Protein AF-H8GHF6-F1 (afdb_monomer)

Foldseek 3Di:
DPDPVVVVVLVVVVVPPPVVLVPFQAAADDPVVDPPFAEADLPDPDLLHAYEQPDDVVVVVCCLVCVPVSLSSNLNNLHYEFHQHDDAQPDGLVVLLVRLRSSSVSNSVSVVVNRRYAYEQYDHHLVNLSSSCRNCPNALEHEYEADDPPCQVVVLVSLLVCCVVRPNGEYEYEDDCRNVVSHPHYDYHYHHPPVPPPPPPD

Solvent-accessible surface area (backbone atoms only — not comparable to full-atom values): 11531 Å² total; per-residue (Å²): 132,84,58,69,69,59,54,52,51,55,53,52,56,67,67,57,71,66,96,52,84,87,70,50,43,54,42,71,40,55,61,90,70,61,81,84,72,79,52,37,45,68,83,56,87,64,36,69,42,25,28,37,33,94,55,63,52,77,61,47,48,51,40,72,77,37,49,76,76,47,45,67,58,30,64,68,33,31,26,37,36,20,51,52,53,86,53,48,60,82,55,50,72,68,57,49,45,49,47,48,48,55,19,32,41,55,33,32,52,39,42,77,70,70,28,51,47,34,47,49,62,52,68,42,39,70,89,52,52,68,58,45,54,56,31,41,88,56,40,31,41,36,30,39,73,37,65,52,92,95,41,44,73,63,45,50,59,43,48,44,53,44,39,70,74,49,67,90,34,40,34,41,35,26,51,61,73,59,73,51,85,59,43,97,39,60,47,86,38,58,65,62,72,75,66,75,75,69,82,82,77,127

Radius of gyration: 17.53 Å; Cα contacts (8 Å, |Δi|>4): 318; chains: 1; bounding box: 40×35×55 Å

Secondary structure (DSSP, 8-state):
---HHHHHHHHHHHS---TTTT-PPP-EE-GGG------EETT-S-TTS-EE--S-HHHHHHHHH-HHHHGGGTTTT-EEEPP-----TTS-HHHHHHHHHHHHHHHHHHHHTT-EEE-B---SSGGGHHHHHTT-TEESEEEEEPPPTTTHHHHHHHHHHHHHHSTTPEEEEESSSTTGGG-SSEEEE-S-SGGGGGSS--

pLDDT: mean 86.95, std 17.12, range [35.19, 98.38]

Nearest PDB structures (foldseek):
  3tbf-assembly1_B  TM=5.925E-01  e=3.443E+00  Francisella tularensis subsp. tularensis
  1xdm-assembly3_W  TM=4.833E-01  e=2.253E+00  Homo sapiens
  5hus-assembly1_A  TM=4.171E-01  e=3.886E+00  Candida albicans SC5314
  2y0f-assembly1_C  TM=4.534E-01  e=5.937E+00  Thermus thermophilus HB27
  5jjp-assembly5_A  TM=3.958E-01  e=4.128E+00  Streptomyces sp. MJ635-86F5

InterPro domains:
  IPR025530 Protein of unknown function DUF4417 [PF14386] (46-176)

Structure (mmCIF, N/CA/C/O backbone):
data_AF-H8GHF6-F1
#
_entry.id   AF-H8GHF6-F1
#
loop_
_atom_site.group_PDB
_atom_site.id
_atom_site.type_symbol
_atom_site.label_atom_id
_atom_site.label_alt_id
_atom_site.label_comp_id
_atom_site.label_asym_id
_atom_site.label_entity_id
_atom_site.label_seq_id
_atom_site.pdbx_PDB_ins_code
_atom_site.Cartn_x
_atom_site.Cartn_y
_atom_site.Cartn_z
_atom_site.occupancy
_atom_site.B_iso_or_equiv
_atom_site.auth_seq_id
_atom_site.auth_comp_id
_atom_site.auth_asym_id
_atom_site.auth_atom_id
_atom_site.pdbx_PDB_model_num
ATOM 1 N N . MET A 1 1 ? 24.031 -9.466 -26.530 1.00 44.03 1 MET A N 1
ATOM 2 C CA . MET A 1 1 ? 23.040 -9.506 -27.628 1.00 44.03 1 MET A CA 1
ATOM 3 C C . MET A 1 1 ? 21.836 -10.284 -27.106 1.00 44.03 1 MET A C 1
ATOM 5 O O . MET A 1 1 ? 22.030 -11.423 -26.705 1.00 44.03 1 MET A O 1
ATOM 9 N N . LYS A 1 2 ? 20.663 -9.657 -26.920 1.00 46.91 2 LYS A N 1
ATOM 10 C CA . LYS A 1 2 ? 19.500 -10.340 -26.317 1.00 46.91 2 LYS A CA 1
ATOM 11 C C . LYS A 1 2 ? 18.974 -11.385 -27.306 1.00 46.91 2 LYS A C 1
ATOM 13 O O . LYS A 1 2 ? 18.722 -11.038 -28.454 1.00 46.91 2 LYS A O 1
ATOM 18 N N . ASP A 1 3 ? 18.862 -12.634 -26.861 1.00 64.62 3 ASP A N 1
ATOM 19 C CA . ASP A 1 3 ? 18.382 -13.763 -27.664 1.00 64.62 3 ASP A CA 1
ATOM 20 C C . ASP A 1 3 ? 16.989 -13.454 -28.266 1.00 64.62 3 ASP A C 1
ATOM 22 O O . ASP A 1 3 ? 16.034 -13.235 -27.506 1.00 64.62 3 ASP A O 1
ATOM 26 N N . PRO A 1 4 ? 16.848 -13.430 -29.607 1.00 61.34 4 PRO A N 1
ATOM 27 C CA . PRO A 1 4 ? 15.579 -13.184 -30.291 1.00 61.34 4 PRO A CA 1
ATOM 28 C C . PRO A 1 4 ? 14.467 -14.161 -29.890 1.00 61.34 4 PRO A C 1
ATOM 30 O O . PRO A 1 4 ? 13.290 -13.796 -29.897 1.00 61.34 4 PRO A O 1
ATOM 33 N N . ALA A 1 5 ? 14.815 -15.392 -29.502 1.00 57.09 5 ALA A N 1
ATOM 34 C CA . ALA A 1 5 ? 13.850 -16.383 -29.037 1.00 57.09 5 ALA A CA 1
ATOM 35 C C . ALA A 1 5 ? 13.271 -16.019 -27.661 1.00 57.09 5 ALA A C 1
ATOM 37 O O . ALA A 1 5 ? 12.099 -16.284 -27.388 1.00 57.09 5 ALA A O 1
ATOM 38 N N . ASN A 1 6 ? 14.062 -15.362 -26.810 1.00 49.31 6 ASN A N 1
ATOM 39 C CA . ASN A 1 6 ? 13.621 -14.913 -25.495 1.00 49.31 6 ASN A CA 1
ATOM 40 C C . ASN A 1 6 ? 12.680 -13.699 -25.607 1.00 49.31 6 ASN A C 1
ATOM 42 O O . ASN A 1 6 ? 11.651 -13.651 -24.939 1.00 49.31 6 ASN A O 1
ATOM 46 N N . LEU A 1 7 ? 12.961 -12.773 -26.533 1.00 49.28 7 LEU A N 1
ATOM 47 C CA . LEU A 1 7 ? 12.060 -11.657 -26.860 1.00 49.28 7 LEU A CA 1
ATOM 48 C C . LEU A 1 7 ? 10.699 -12.158 -27.364 1.00 49.28 7 LEU A C 1
ATOM 50 O O . LEU A 1 7 ? 9.673 -11.769 -26.814 1.00 49.28 7 LEU A O 1
ATOM 54 N N . ARG A 1 8 ? 10.688 -13.117 -28.300 1.00 48.62 8 ARG A N 1
ATOM 55 C CA . ARG A 1 8 ? 9.446 -13.723 -28.816 1.00 48.62 8 ARG A CA 1
ATOM 56 C C . ARG A 1 8 ? 8.627 -14.444 -27.744 1.00 48.62 8 ARG A C 1
ATOM 58 O O . ARG A 1 8 ? 7.404 -14.412 -27.801 1.00 48.62 8 ARG A O 1
ATOM 65 N N . ARG A 1 9 ? 9.270 -15.081 -26.760 1.00 47.50 9 ARG A N 1
ATOM 66 C CA . ARG A 1 9 ? 8.575 -15.722 -25.626 1.00 47.50 9 ARG A CA 1
ATOM 67 C C . ARG A 1 9 ? 7.949 -14.703 -24.678 1.00 47.50 9 ARG A C 1
ATOM 69 O O . ARG A 1 9 ? 6.836 -14.926 -24.215 1.00 47.50 9 ARG A O 1
ATOM 76 N N . VAL A 1 10 ? 8.629 -13.587 -24.418 1.00 48.97 10 VAL A N 1
ATOM 77 C CA . VAL A 1 10 ? 8.078 -12.471 -23.632 1.00 48.97 10 VAL A CA 1
ATOM 78 C C . VAL A 1 10 ? 6.899 -11.822 -24.365 1.00 48.97 10 VAL A C 1
ATOM 80 O O . VAL A 1 10 ? 5.894 -11.504 -23.741 1.00 48.97 10 VAL A O 1
ATOM 83 N N . GLU A 1 11 ? 6.976 -11.686 -25.687 1.00 49.81 11 GLU A N 1
ATOM 84 C CA . GLU A 1 11 ? 5.893 -11.143 -26.517 1.00 49.81 11 GLU A CA 1
ATOM 85 C C . GLU A 1 11 ? 4.692 -12.095 -26.618 1.00 49.81 11 GLU A C 1
ATOM 87 O O . GLU A 1 11 ? 3.549 -11.674 -26.462 1.00 49.81 11 GLU A O 1
ATOM 92 N N . ALA A 1 12 ? 4.933 -13.400 -26.764 1.00 48.09 12 ALA A N 1
ATOM 93 C CA . ALA A 1 12 ? 3.884 -14.418 -26.705 1.00 48.09 12 ALA A CA 1
ATOM 94 C C . ALA A 1 12 ? 3.219 -14.484 -25.318 1.00 48.09 12 ALA A C 1
ATOM 96 O O . ALA A 1 12 ? 2.009 -14.668 -25.218 1.00 48.09 12 ALA A O 1
ATOM 97 N N . ALA A 1 13 ? 3.988 -14.271 -24.246 1.00 50.84 13 ALA A N 1
ATOM 98 C CA . ALA A 1 13 ? 3.468 -14.140 -22.891 1.00 50.84 13 ALA A CA 1
ATOM 99 C C . ALA A 1 13 ? 2.604 -12.882 -22.694 1.00 50.84 13 ALA A C 1
ATOM 101 O O . ALA A 1 13 ? 1.660 -12.937 -21.918 1.00 50.84 13 ALA A O 1
ATOM 102 N N . LYS A 1 14 ? 2.880 -11.777 -23.397 1.00 47.34 14 LYS A N 1
ATOM 103 C CA . LYS A 1 14 ? 2.009 -10.587 -23.393 1.00 47.34 14 LYS A CA 1
ATOM 104 C C . LYS A 1 14 ? 0.665 -10.845 -24.096 1.00 47.34 14 LYS A C 1
ATOM 106 O O . LYS A 1 14 ? -0.333 -10.243 -23.721 1.00 47.34 1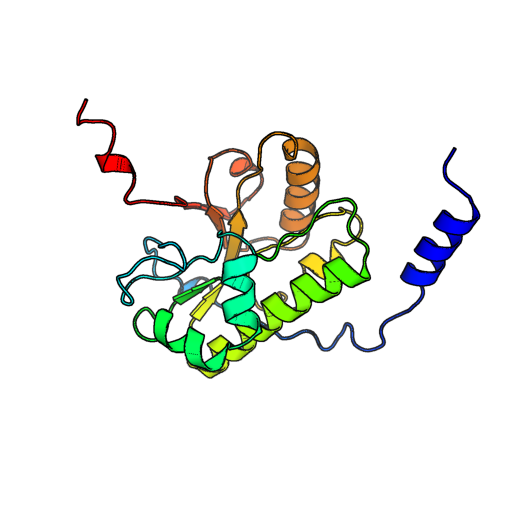4 LYS A O 1
ATOM 111 N N . ASN A 1 15 ? 0.635 -11.762 -25.069 1.00 43.72 15 ASN A N 1
ATOM 112 C CA . ASN A 1 15 ? -0.557 -12.114 -25.859 1.00 43.72 15 ASN A CA 1
ATOM 113 C C . ASN A 1 15 ? -1.384 -13.275 -25.288 1.00 43.72 15 ASN A C 1
ATOM 115 O O . ASN A 1 15 ? -2.448 -13.598 -25.813 1.00 43.72 15 ASN A O 1
ATOM 119 N N . LEU A 1 16 ? -0.929 -13.899 -24.204 1.00 40.53 16 LEU A N 1
ATOM 120 C CA . LEU A 1 16 ? -1.760 -14.758 -23.369 1.00 40.53 16 LEU A CA 1
ATOM 121 C C . LEU A 1 16 ? -2.669 -13.838 -22.549 1.00 40.53 16 LEU A C 1
ATOM 123 O O . LEU A 1 16 ? -2.407 -13.522 -21.391 1.00 40.53 16 LEU A O 1
ATOM 127 N N . THR A 1 17 ? -3.741 -13.368 -23.182 1.00 38.03 17 THR A N 1
ATOM 128 C CA . THR A 1 17 ? -4.863 -12.747 -22.485 1.00 38.03 17 THR A CA 1
ATOM 129 C C . THR A 1 17 ? -5.358 -13.734 -21.440 1.00 38.03 17 THR A C 1
ATOM 131 O O . THR A 1 17 ? -6.029 -14.710 -21.772 1.00 38.03 17 THR A O 1
ATOM 134 N N . VAL A 1 18 ? -5.001 -13.504 -20.175 1.00 43.66 18 VAL A N 1
ATOM 135 C CA . VAL A 1 18 ? -5.638 -14.180 -19.047 1.00 43.66 18 VAL A CA 1
ATOM 136 C C . VAL A 1 18 ? -7.103 -13.730 -19.095 1.00 43.66 18 VAL A C 1
ATOM 138 O O . VAL A 1 18 ? -7.348 -12.541 -18.882 1.00 43.66 18 VAL A O 1
ATOM 141 N N . PRO A 1 19 ? -8.083 -14.603 -19.401 1.00 38.72 19 PRO A N 1
ATOM 142 C CA . PRO A 1 19 ? -9.445 -14.197 -19.789 1.00 38.72 19 PRO A CA 1
ATOM 143 C C . PRO A 1 19 ? -10.289 -13.530 -18.684 1.00 38.72 19 PRO A C 1
ATOM 145 O O . PRO A 1 19 ? -11.505 -13.425 -18.805 1.00 38.72 19 PRO A O 1
ATOM 148 N N . HIS A 1 20 ? -9.677 -13.103 -17.578 1.00 46.38 20 HIS A N 1
ATOM 149 C CA . HIS A 1 20 ? -10.354 -12.662 -16.360 1.00 46.38 20 HIS A CA 1
ATOM 150 C C . HIS A 1 20 ? -9.787 -11.364 -15.769 1.00 46.38 20 HIS A C 1
ATOM 152 O O . HIS A 1 20 ? -10.003 -11.096 -14.589 1.00 46.38 20 HIS A O 1
ATOM 158 N N . LEU A 1 21 ? -9.101 -10.526 -16.557 1.00 47.91 21 LEU A N 1
ATOM 159 C CA . LEU A 1 21 ? -8.638 -9.210 -16.083 1.00 47.91 21 LEU A CA 1
ATOM 160 C C . LEU A 1 21 ? -9.782 -8.239 -15.709 1.00 47.91 21 LEU A C 1
ATOM 162 O O . LEU A 1 21 ? -9.501 -7.169 -15.181 1.00 47.91 21 LEU A O 1
ATOM 166 N N . ASP A 1 22 ? -11.052 -8.619 -15.877 1.00 53.84 22 ASP A N 1
ATOM 167 C CA . ASP A 1 22 ? -12.208 -7.889 -15.332 1.00 53.84 22 ASP A CA 1
ATOM 168 C C . ASP A 1 22 ? -12.622 -8.341 -13.912 1.00 53.84 22 ASP A C 1
ATOM 170 O O . ASP A 1 22 ? -13.370 -7.637 -13.231 1.00 53.84 22 ASP A O 1
ATOM 174 N N . ASN A 1 23 ? -12.081 -9.464 -13.417 1.00 75.81 23 ASN A N 1
ATOM 175 C CA . ASN A 1 23 ? -12.413 -10.085 -12.125 1.00 75.81 23 ASN A CA 1
ATOM 176 C C . ASN A 1 23 ? -11.321 -9.888 -11.057 1.00 75.81 23 ASN A C 1
ATOM 178 O O . ASN A 1 23 ? -11.045 -10.780 -10.250 1.00 75.81 23 ASN A O 1
ATOM 182 N N . TRP A 1 24 ? -10.676 -8.720 -11.027 1.00 90.06 24 TRP A N 1
ATOM 183 C CA . TRP A 1 24 ? -9.762 -8.402 -9.927 1.00 90.06 24 TRP A CA 1
ATOM 184 C C . TRP A 1 24 ? -10.527 -8.246 -8.613 1.00 90.06 24 TRP A C 1
ATOM 186 O O . TRP A 1 24 ? -11.587 -7.611 -8.608 1.00 90.06 24 TRP A O 1
ATOM 196 N N . PRO A 1 25 ? -9.977 -8.732 -7.483 1.00 94.12 25 PRO A N 1
ATOM 197 C CA . PRO A 1 25 ? -10.509 -8.397 -6.174 1.00 94.12 25 PRO A CA 1
ATOM 198 C C . PRO A 1 25 ? -10.594 -6.877 -6.038 1.00 94.12 25 PRO A C 1
ATOM 200 O O . PRO A 1 25 ? -9.608 -6.157 -6.219 1.00 94.12 25 PRO A O 1
ATOM 203 N N . LEU A 1 26 ? -11.803 -6.388 -5.779 1.00 93.62 26 LEU A N 1
ATOM 204 C CA . LEU A 1 26 ? -12.064 -4.960 -5.698 1.00 93.62 26 LEU A CA 1
ATOM 205 C C . LEU A 1 26 ? -11.787 -4.467 -4.291 1.00 93.62 26 LEU A C 1
ATOM 207 O O . LEU A 1 26 ? -12.157 -5.113 -3.311 1.00 93.62 26 LEU A O 1
ATOM 211 N N . ILE A 1 27 ? -11.204 -3.277 -4.215 1.00 95.19 27 ILE A N 1
ATOM 212 C CA . ILE A 1 27 ? -11.100 -2.536 -2.968 1.00 95.19 27 ILE A CA 1
ATOM 213 C C . ILE A 1 27 ? -11.925 -1.262 -3.101 1.00 95.19 27 ILE A C 1
ATOM 215 O O . ILE A 1 27 ? -11.932 -0.598 -4.140 1.00 95.19 27 ILE A O 1
ATOM 219 N N . ILE A 1 28 ? -12.661 -0.924 -2.047 1.00 95.38 28 ILE A N 1
ATOM 220 C CA . ILE A 1 28 ? -13.527 0.256 -2.016 1.00 95.38 28 ILE A CA 1
ATOM 221 C C . ILE A 1 28 ? -13.192 1.077 -0.779 1.00 95.38 28 ILE A C 1
ATOM 223 O O . ILE A 1 28 ? -13.290 0.592 0.343 1.00 95.38 28 ILE A O 1
ATOM 227 N N . ASN A 1 29 ? -12.847 2.347 -0.964 1.00 97.00 29 ASN A N 1
ATOM 228 C CA . ASN A 1 29 ? -12.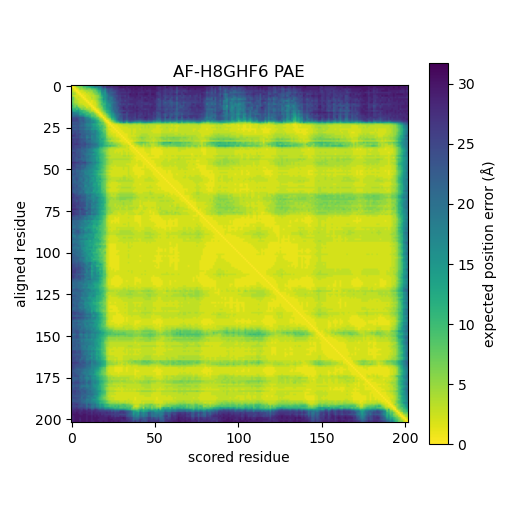684 3.285 0.143 1.00 97.00 29 ASN A CA 1
ATOM 229 C C . ASN A 1 29 ? -13.113 4.695 -0.269 1.00 97.00 29 ASN A C 1
ATOM 231 O O . ASN A 1 29 ? -13.183 5.028 -1.458 1.00 97.00 29 ASN A O 1
ATOM 235 N N . ARG A 1 30 ? -13.436 5.530 0.722 1.00 95.94 30 ARG A N 1
ATOM 236 C CA . ARG A 1 30 ? -13.824 6.927 0.510 1.00 95.94 30 ARG A CA 1
ATOM 237 C C . ARG A 1 30 ? -12.918 7.863 1.293 1.00 95.94 30 ARG A C 1
ATOM 239 O O . ARG A 1 30 ? -12.676 7.626 2.472 1.00 95.94 30 ARG A O 1
ATOM 246 N N . LYS A 1 31 ? -12.510 8.980 0.678 1.00 93.38 31 LYS A N 1
ATOM 247 C CA . LYS A 1 31 ? -11.655 10.006 1.307 1.00 93.38 31 LYS A CA 1
ATOM 248 C C . LYS A 1 31 ? -12.239 10.489 2.639 1.00 93.38 31 LYS A C 1
ATOM 250 O O . LYS A 1 31 ? -11.508 10.613 3.610 1.00 93.38 31 LYS A O 1
ATOM 255 N N . LYS A 1 32 ? -13.567 10.652 2.706 1.00 93.25 32 LYS A N 1
ATOM 256 C CA . LYS A 1 32 ? -14.299 11.068 3.918 1.00 93.25 32 LYS A CA 1
ATOM 257 C C . LYS A 1 32 ? -14.180 10.112 5.112 1.00 93.25 32 LYS A C 1
ATOM 259 O O . LYS A 1 32 ? -14.473 10.518 6.224 1.00 93.25 32 LYS A O 1
ATOM 264 N N . GLN A 1 33 ? -13.827 8.846 4.881 1.00 88.94 33 GLN A N 1
ATOM 265 C CA . GLN A 1 33 ? -13.667 7.860 5.953 1.00 88.94 33 GLN A CA 1
ATOM 266 C C . GLN A 1 33 ? -12.275 7.934 6.583 1.00 88.94 33 GLN A C 1
ATOM 268 O O . GLN A 1 33 ? -12.079 7.371 7.651 1.00 88.94 33 GLN A O 1
ATOM 273 N N . TYR A 1 34 ? -11.305 8.582 5.929 1.00 93.06 34 TYR A N 1
ATOM 274 C CA . TYR A 1 34 ? -9.927 8.595 6.401 1.00 93.06 34 TYR A CA 1
ATOM 275 C C . TYR A 1 34 ? -9.803 9.333 7.742 1.00 93.06 34 TYR A C 1
ATOM 277 O O . TYR A 1 34 ? -10.131 10.518 7.799 1.00 93.06 34 TYR A O 1
ATOM 285 N N . PRO A 1 35 ? -9.284 8.690 8.803 1.00 84.94 35 PRO A N 1
ATOM 286 C CA . PRO A 1 35 ? -9.321 9.252 10.149 1.00 84.94 35 PRO A CA 1
ATOM 287 C C . PRO A 1 35 ? -8.170 10.224 10.439 1.00 84.94 35 PRO A C 1
ATOM 289 O O . PRO A 1 35 ? -8.093 10.736 11.548 1.00 84.94 35 PRO A O 1
ATOM 292 N N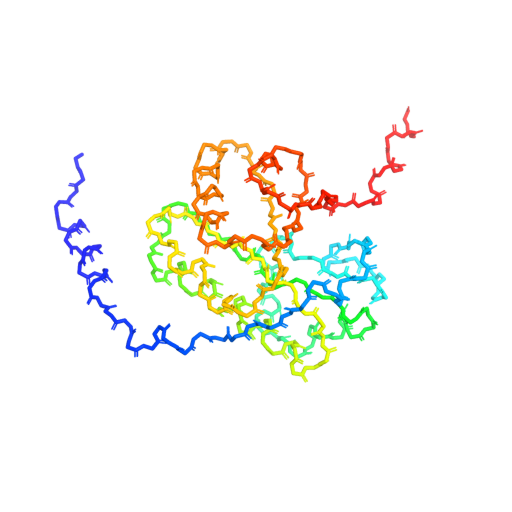 . GLY A 1 36 ? -7.245 10.457 9.494 1.00 87.88 36 GLY A N 1
ATOM 293 C CA . GLY A 1 36 ? -6.095 11.340 9.731 1.00 87.88 36 GLY A CA 1
ATOM 294 C C . GLY A 1 36 ? -5.196 10.848 10.872 1.00 87.88 36 GLY A C 1
ATOM 295 O O . GLY A 1 36 ? -4.871 11.606 11.778 1.00 87.88 36 GLY A O 1
ATOM 296 N N . CYS A 1 37 ? -4.832 9.566 10.851 1.00 86.88 37 CYS A N 1
ATOM 297 C CA . CYS A 1 37 ? -4.139 8.894 11.951 1.00 86.88 37 CYS A CA 1
ATOM 298 C C . CYS A 1 37 ? -2.644 8.672 11.684 1.00 86.88 37 CYS A C 1
ATOM 300 O O . CYS A 1 37 ? -2.172 8.717 10.544 1.00 86.88 37 CYS A O 1
ATOM 302 N N . GLU A 1 38 ? -1.911 8.377 12.757 1.00 91.75 38 GLU A N 1
ATOM 303 C CA . GLU A 1 38 ? -0.563 7.830 12.660 1.00 91.75 38 GLU A CA 1
ATOM 304 C C . GLU A 1 38 ? -0.618 6.318 12.398 1.00 91.75 38 GLU A C 1
ATOM 306 O O . GLU A 1 38 ? -1.429 5.593 12.979 1.00 91.75 38 GLU A O 1
ATOM 311 N N . TRP A 1 39 ? 0.254 5.853 11.507 1.00 95.25 39 TRP A N 1
ATOM 312 C CA . TRP A 1 39 ? 0.307 4.469 11.056 1.00 95.25 39 TRP A CA 1
ATOM 313 C C . TRP A 1 39 ? 1.517 3.758 11.639 1.00 95.25 39 TRP A C 1
ATOM 315 O O . TRP A 1 39 ? 2.607 4.322 11.702 1.00 95.25 39 TRP A O 1
ATOM 325 N N . GLN A 1 40 ? 1.323 2.495 11.999 1.00 95.88 40 GLN A N 1
ATOM 326 C CA . GLN A 1 40 ? 2.359 1.643 12.558 1.00 95.88 40 GLN A CA 1
ATOM 327 C C . GLN A 1 40 ? 2.695 0.486 11.624 1.00 95.88 40 GLN A C 1
ATOM 329 O O . GLN A 1 40 ? 1.859 0.023 10.842 1.00 95.88 40 GLN A O 1
ATOM 334 N N . ARG A 1 41 ? 3.925 -0.021 11.728 1.00 95.38 41 ARG A N 1
ATOM 335 C CA . ARG A 1 41 ? 4.356 -1.205 10.975 1.00 95.38 41 ARG A CA 1
ATOM 336 C C . ARG A 1 41 ? 3.476 -2.401 11.332 1.00 95.38 41 ARG A C 1
ATOM 338 O O . ARG A 1 41 ? 3.064 -2.552 12.482 1.00 95.38 41 ARG A O 1
ATOM 345 N N . TRP A 1 42 ? 3.289 -3.317 10.384 1.00 95.19 42 TRP A N 1
ATOM 346 C CA . TRP A 1 42 ? 2.570 -4.584 10.587 1.00 95.19 42 TRP A CA 1
ATOM 347 C C . TRP A 1 42 ? 2.993 -5.363 11.851 1.00 95.19 42 TRP A C 1
ATOM 349 O O . TRP A 1 42 ? 2.196 -6.054 12.483 1.00 95.19 42 TRP A O 1
ATOM 359 N N . THR A 1 43 ? 4.264 -5.241 12.235 1.00 92.12 43 THR A N 1
ATOM 360 C CA . THR A 1 43 ? 4.872 -5.957 13.362 1.00 92.12 43 THR A CA 1
ATOM 361 C C . THR A 1 43 ? 4.724 -5.274 14.716 1.00 92.12 43 THR A C 1
ATOM 363 O O . THR A 1 43 ? 5.161 -5.848 15.709 1.00 92.12 43 THR A O 1
ATOM 366 N N . HIS A 1 44 ? 4.189 -4.054 14.782 1.00 93.69 44 HIS A N 1
ATOM 367 C CA . HIS A 1 44 ? 4.135 -3.303 16.034 1.00 93.69 44 HIS A CA 1
ATOM 368 C C . HIS A 1 44 ? 3.202 -4.001 17.055 1.00 93.69 44 HIS A C 1
ATOM 370 O O . HIS A 1 44 ? 2.165 -4.540 16.664 1.00 93.69 44 HIS A O 1
ATOM 376 N N . PRO A 1 45 ? 3.540 -4.046 18.358 1.00 91.94 45 PRO A N 1
ATOM 377 C CA . PRO A 1 45 ? 2.814 -4.871 19.332 1.00 91.94 45 PRO A CA 1
ATOM 378 C C . PRO A 1 45 ? 1.428 -4.330 19.714 1.00 91.94 45 PRO A C 1
ATOM 380 O O . PRO A 1 45 ? 0.553 -5.115 20.050 1.00 91.94 45 PRO A O 1
ATOM 383 N N . ASP A 1 46 ? 1.193 -3.018 19.627 1.00 92.88 46 ASP A N 1
ATOM 384 C CA . ASP A 1 46 ? -0.111 -2.407 19.945 1.00 92.88 46 ASP A CA 1
ATOM 385 C C . ASP A 1 46 ? -1.113 -2.555 18.790 1.00 92.88 46 ASP A C 1
ATOM 387 O O . ASP A 1 46 ? -0.939 -1.918 17.746 1.00 92.88 46 ASP A O 1
ATOM 391 N N . TYR A 1 47 ? -2.146 -3.382 18.986 1.00 93.56 47 TYR A N 1
ATOM 392 C CA . TYR A 1 47 ? -3.158 -3.745 17.981 1.00 93.56 47 TYR A CA 1
ATOM 393 C C . TYR A 1 47 ? -4.240 -2.673 17.796 1.00 93.56 47 TYR A C 1
ATOM 395 O O . TYR A 1 47 ? -5.011 -2.741 16.840 1.00 93.56 47 TYR A O 1
ATOM 403 N N . THR A 1 48 ? -4.280 -1.653 18.659 1.00 93.56 48 THR A N 1
ATOM 404 C CA . THR A 1 48 ? -5.208 -0.518 18.528 1.00 93.56 48 THR A CA 1
ATOM 405 C C . THR A 1 48 ? -4.766 0.487 17.459 1.00 93.56 48 THR A C 1
ATOM 407 O O . THR A 1 48 ? -5.519 1.393 17.102 1.00 93.56 48 THR A O 1
ATOM 410 N N . LYS A 1 49 ? -3.553 0.324 16.911 1.00 93.44 49 LYS A N 1
ATOM 411 C CA . LYS A 1 49 ? -2.963 1.225 15.914 1.00 93.44 49 LYS A CA 1
ATOM 412 C C . LYS A 1 49 ? -3.170 0.727 14.475 1.00 93.44 49 LYS A C 1
ATOM 414 O O . LYS A 1 49 ? -2.911 -0.449 14.205 1.00 93.44 49 LYS A O 1
ATOM 419 N N . PRO A 1 50 ? -3.548 1.611 13.531 1.00 95.25 50 PRO A N 1
ATOM 420 C CA . PRO A 1 50 ? -3.620 1.304 12.101 1.00 95.25 50 PRO A CA 1
ATOM 421 C C . PRO A 1 50 ? -2.314 0.733 11.549 1.00 95.25 50 PRO A C 1
ATOM 423 O O . PRO A 1 50 ? -1.226 1.150 11.957 1.00 95.25 50 PRO A O 1
ATOM 426 N N . ARG A 1 51 ? -2.408 -0.215 10.607 1.00 95.69 51 ARG A N 1
ATOM 427 C CA . ARG A 1 51 ? -1.242 -0.965 10.107 1.00 95.69 51 ARG A CA 1
ATOM 428 C C . ARG A 1 51 ? -0.893 -0.665 8.661 1.00 95.69 51 ARG A C 1
ATOM 430 O O . ARG A 1 51 ? -1.716 -0.872 7.774 1.00 95.69 51 ARG A O 1
ATOM 437 N N . HIS A 1 52 ? 0.356 -0.289 8.411 1.00 96.56 52 HIS A N 1
ATOM 438 C CA . HIS A 1 52 ? 0.937 -0.341 7.074 1.00 96.56 52 HIS A CA 1
ATOM 439 C C . HIS A 1 52 ? 1.806 -1.595 6.897 1.00 96.56 52 HIS A C 1
ATOM 441 O O . HIS A 1 52 ? 2.358 -2.155 7.848 1.00 96.56 52 HIS A O 1
ATOM 447 N N . THR A 1 53 ? 1.957 -2.018 5.649 1.00 96.88 53 THR A N 1
ATOM 448 C CA . THR A 1 53 ? 2.582 -3.287 5.235 1.00 96.88 53 THR A CA 1
ATOM 449 C C . THR A 1 53 ? 3.927 -3.103 4.535 1.00 96.88 53 THR A C 1
ATOM 451 O O . THR A 1 53 ? 4.453 -4.059 3.982 1.00 96.88 53 THR A O 1
ATOM 454 N N . PHE A 1 54 ? 4.520 -1.908 4.604 1.00 96.88 54 PHE A N 1
ATOM 455 C CA . PHE A 1 54 ? 5.904 -1.629 4.186 1.00 96.88 54 PHE A CA 1
ATOM 456 C C . PHE A 1 54 ? 6.939 -2.350 5.081 1.00 96.88 54 PHE A C 1
ATOM 458 O O . PHE A 1 54 ? 7.655 -1.730 5.873 1.00 96.88 54 PHE A O 1
ATOM 465 N N . VAL A 1 55 ? 6.972 -3.679 5.000 1.00 95.25 55 VAL A N 1
ATOM 466 C CA . VAL A 1 55 ? 7.834 -4.612 5.738 1.00 95.25 55 VAL A CA 1
ATOM 467 C C . VAL A 1 55 ? 8.346 -5.695 4.784 1.00 95.25 55 VAL A C 1
ATOM 469 O O . VAL A 1 55 ? 7.847 -5.818 3.674 1.00 95.25 55 VAL A O 1
ATOM 472 N N . ASP A 1 56 ? 9.326 -6.487 5.215 1.00 95.06 56 ASP A N 1
ATOM 473 C CA . ASP A 1 56 ? 9.914 -7.532 4.366 1.00 95.06 56 ASP A CA 1
ATOM 474 C C . ASP A 1 56 ? 8.890 -8.599 3.932 1.00 95.06 56 ASP A C 1
ATOM 476 O O . ASP A 1 56 ? 8.065 -9.039 4.743 1.00 95.06 56 ASP A O 1
ATOM 480 N N . ASP A 1 57 ? 9.021 -9.082 2.690 1.00 95.38 57 ASP A N 1
ATOM 481 C CA . ASP A 1 57 ? 8.110 -10.043 2.049 1.00 95.38 57 ASP A CA 1
ATOM 482 C C . ASP A 1 57 ? 7.846 -11.293 2.895 1.00 95.38 57 ASP A C 1
ATOM 484 O O . ASP A 1 57 ? 6.708 -11.747 2.960 1.00 95.38 57 ASP A O 1
ATOM 488 N N . TRP A 1 58 ? 8.839 -11.825 3.618 1.00 95.38 58 TRP A N 1
ATOM 489 C CA . TRP A 1 58 ? 8.642 -13.025 4.445 1.00 95.38 58 TRP A CA 1
ATOM 490 C C . TRP A 1 58 ? 7.563 -12.839 5.522 1.00 95.38 58 TRP A C 1
ATOM 492 O O . TRP A 1 58 ? 6.894 -13.798 5.904 1.00 95.38 58 TRP A O 1
ATOM 502 N N . ARG A 1 59 ? 7.351 -11.605 6.000 1.00 94.88 59 ARG A N 1
ATOM 503 C CA . ARG A 1 59 ? 6.252 -11.294 6.922 1.00 94.88 59 ARG A CA 1
ATOM 504 C C . ARG A 1 59 ? 4.929 -11.220 6.182 1.00 94.88 59 ARG A C 1
ATOM 506 O O . ARG A 1 59 ? 3.920 -11.689 6.697 1.00 94.88 59 ARG A O 1
ATOM 513 N N . LEU A 1 60 ? 4.927 -10.666 4.977 1.00 97.12 60 LEU A N 1
ATOM 514 C CA . LEU A 1 60 ? 3.735 -10.590 4.140 1.00 97.12 60 LEU A CA 1
ATOM 515 C C . LEU A 1 60 ? 3.287 -11.983 3.666 1.00 97.12 60 LEU A C 1
ATOM 517 O O . LEU A 1 60 ? 2.089 -12.238 3.563 1.00 97.12 60 LEU A O 1
ATOM 521 N N . GLU A 1 61 ? 4.220 -12.921 3.485 1.00 97.19 61 GLU A N 1
ATOM 522 C CA . GLU A 1 61 ? 3.917 -14.333 3.232 1.00 97.19 61 GLU A CA 1
ATOM 523 C C . GLU A 1 61 ? 3.100 -14.961 4.363 1.00 97.19 61 GLU A C 1
ATOM 525 O O . GLU A 1 61 ? 2.233 -15.791 4.102 1.00 97.19 61 GLU A O 1
ATOM 530 N N . THR A 1 62 ? 3.306 -14.546 5.619 1.00 94.50 62 THR A N 1
ATOM 531 C CA . THR A 1 62 ? 2.462 -15.023 6.730 1.00 94.50 62 THR A CA 1
ATOM 532 C C . THR A 1 62 ? 1.018 -14.529 6.612 1.00 94.50 62 THR A C 1
ATOM 534 O O . THR A 1 62 ? 0.096 -15.258 6.973 1.00 94.50 62 THR A O 1
ATOM 537 N N . ILE A 1 63 ? 0.807 -13.335 6.038 1.00 96.12 63 ILE A N 1
ATOM 538 C CA . ILE A 1 63 ? -0.529 -12.810 5.727 1.00 96.12 63 ILE A CA 1
ATOM 539 C C . ILE A 1 63 ? -1.168 -13.608 4.603 1.00 96.12 63 ILE A C 1
ATOM 541 O O . ILE A 1 63 ? -2.324 -13.997 4.714 1.00 96.12 63 ILE A O 1
ATOM 545 N N . TRP A 1 64 ? -0.409 -13.898 3.551 1.00 96.19 64 TRP A N 1
ATOM 546 C CA . TRP A 1 64 ? -0.904 -14.677 2.424 1.00 96.19 64 TRP A CA 1
ATOM 547 C C . TRP A 1 64 ? -1.253 -16.123 2.793 1.00 96.19 64 TRP A C 1
ATOM 549 O O . TRP A 1 64 ? -2.309 -16.616 2.411 1.00 96.19 64 TRP A O 1
ATOM 559 N N . ARG A 1 65 ? -0.391 -16.803 3.553 1.00 95.44 65 ARG A N 1
ATOM 560 C CA . ARG A 1 65 ? -0.590 -18.212 3.924 1.00 95.44 65 ARG A CA 1
ATOM 561 C C . ARG A 1 65 ? -1.709 -18.412 4.938 1.00 95.44 65 ARG A C 1
ATOM 563 O O . ARG A 1 65 ? -2.281 -19.494 4.997 1.00 95.44 65 ARG A O 1
ATOM 570 N N . ALA A 1 66 ? -1.977 -17.403 5.764 1.00 92.62 66 ALA A N 1
ATOM 571 C CA . ALA A 1 66 ? -2.879 -17.536 6.898 1.00 92.62 66 ALA A CA 1
ATOM 572 C C . ALA A 1 66 ? -3.691 -16.242 7.145 1.00 92.62 66 ALA A C 1
ATOM 574 O O . ALA A 1 66 ? -3.639 -15.678 8.245 1.00 92.62 66 ALA A O 1
ATOM 575 N N . PRO A 1 67 ? -4.445 -15.747 6.140 1.00 87.81 67 PRO A N 1
ATOM 576 C CA . PRO A 1 67 ? -5.073 -14.425 6.182 1.00 87.81 67 PRO A CA 1
ATOM 577 C C . PRO A 1 67 ? -6.099 -14.299 7.306 1.00 87.81 67 PRO A C 1
ATOM 579 O O . PRO A 1 67 ? -6.211 -13.226 7.892 1.00 87.81 67 PRO A O 1
ATOM 582 N N . TYR A 1 68 ? -6.780 -15.398 7.650 1.00 86.44 68 TYR A N 1
ATOM 583 C CA . TYR A 1 68 ? -7.738 -15.474 8.754 1.00 86.44 68 TYR A CA 1
ATOM 584 C C . TYR A 1 68 ? -7.110 -15.091 10.100 1.00 86.44 68 TYR A C 1
ATOM 586 O O . TYR A 1 68 ? -7.581 -14.163 10.748 1.00 86.44 68 TYR A O 1
ATOM 594 N N . TYR A 1 69 ? -5.987 -15.713 10.473 1.00 87.88 69 TYR A N 1
ATOM 595 C CA . TYR A 1 69 ? -5.297 -15.405 11.734 1.00 87.88 69 TYR A CA 1
ATOM 596 C C . TYR A 1 69 ? -4.659 -14.015 11.746 1.00 87.88 69 TYR A C 1
ATOM 598 O O . TYR A 1 69 ? -4.404 -13.442 12.801 1.00 87.88 69 TYR A O 1
ATOM 606 N N . GLN A 1 70 ? -4.366 -13.460 10.571 1.00 90.50 70 GLN A N 1
ATOM 607 C CA . GLN A 1 70 ? -3.787 -12.127 10.481 1.00 90.50 70 GLN A CA 1
ATOM 608 C C . GLN A 1 70 ? -4.815 -11.003 10.664 1.00 90.50 70 GLN A C 1
ATOM 610 O O . GLN A 1 70 ? -4.405 -9.876 10.951 1.00 90.50 70 GLN A O 1
ATOM 615 N N . VAL A 1 71 ? -6.122 -11.276 10.552 1.00 90.06 71 VAL A N 1
ATOM 616 C CA . VAL A 1 71 ? -7.166 -10.259 10.780 1.00 90.06 71 VAL A CA 1
ATOM 617 C C . VAL A 1 71 ? -7.100 -9.707 12.206 1.00 90.06 71 VAL A C 1
ATOM 619 O O . VAL A 1 71 ? -7.249 -8.499 12.398 1.00 90.06 71 VAL A O 1
ATOM 622 N N . ASP A 1 72 ? -6.788 -10.544 13.197 1.00 88.44 72 ASP A N 1
ATOM 623 C CA . ASP A 1 72 ? -6.746 -10.155 14.614 1.00 88.44 72 ASP A CA 1
ATOM 624 C C . ASP A 1 72 ? -5.775 -8.996 14.892 1.00 88.44 72 ASP A C 1
ATOM 626 O O . ASP A 1 72 ? -5.991 -8.192 15.797 1.00 88.44 72 ASP A O 1
ATOM 630 N N . ARG A 1 73 ? -4.738 -8.826 14.059 1.00 89.00 73 ARG A N 1
ATOM 631 C CA . ARG A 1 73 ? -3.769 -7.721 14.180 1.00 89.00 73 ARG A CA 1
ATOM 632 C C . ARG A 1 73 ? -4.331 -6.346 13.828 1.00 89.00 73 ARG A C 1
ATOM 634 O O . ARG A 1 73 ? -3.710 -5.339 14.175 1.00 89.00 73 ARG A O 1
ATOM 641 N N . VAL A 1 74 ? -5.438 -6.305 13.090 1.00 90.44 74 VAL A N 1
ATOM 642 C CA . VAL A 1 74 ? -6.071 -5.079 12.572 1.00 90.44 74 VAL A CA 1
ATOM 643 C C . VAL A 1 74 ? -7.519 -4.924 13.026 1.00 90.44 74 VAL A C 1
ATOM 645 O O . VAL A 1 74 ? -8.095 -3.850 12.870 1.00 90.44 74 VAL A O 1
ATOM 648 N N . ILE A 1 75 ? -8.097 -5.962 13.634 1.00 90.25 75 ILE A N 1
ATOM 649 C CA . ILE A 1 75 ? -9.484 -6.014 14.106 1.00 90.25 75 ILE A CA 1
ATOM 650 C C . ILE A 1 75 ? -9.794 -4.912 15.135 1.00 90.25 75 ILE A C 1
ATOM 652 O O . ILE A 1 75 ? -10.913 -4.413 15.169 1.00 90.25 75 ILE A O 1
ATOM 656 N N . LEU A 1 76 ? -8.836 -4.485 15.960 1.00 90.62 76 LEU A N 1
ATOM 657 C CA . LEU A 1 76 ? -9.073 -3.413 16.937 1.00 90.62 76 LEU A CA 1
ATOM 658 C C . LEU A 1 76 ? -8.951 -2.031 16.292 1.00 90.62 76 LEU A C 1
ATOM 660 O O . LEU A 1 76 ? -9.838 -1.197 16.446 1.00 90.62 76 LEU A O 1
ATOM 664 N N . ALA A 1 77 ? -7.890 -1.806 15.514 1.00 92.06 77 ALA A N 1
ATOM 665 C CA . ALA A 1 77 ? -7.656 -0.534 14.838 1.00 92.06 77 ALA A CA 1
ATOM 666 C C . ALA A 1 77 ? -8.633 -0.243 13.692 1.00 92.06 77 ALA A C 1
ATOM 668 O O . ALA A 1 77 ? -8.778 0.912 13.312 1.00 92.06 77 ALA A O 1
ATOM 669 N N . ARG A 1 78 ? -9.253 -1.273 13.095 1.00 94.62 78 ARG A N 1
ATOM 670 C CA . ARG A 1 78 ? -10.142 -1.192 11.918 1.00 94.62 78 ARG A CA 1
ATOM 671 C C . ARG A 1 78 ? -9.503 -0.640 10.644 1.00 94.62 78 ARG A C 1
ATOM 673 O O . ARG A 1 78 ? -10.220 -0.443 9.671 1.00 94.62 78 ARG A O 1
ATOM 680 N N . TRP A 1 79 ? -8.190 -0.427 10.607 1.00 96.38 79 TRP A N 1
ATOM 681 C CA . TRP A 1 79 ? -7.492 0.178 9.471 1.00 96.38 79 TRP A CA 1
ATOM 682 C C . TRP A 1 79 ? -6.229 -0.593 9.102 1.00 96.38 79 TRP A C 1
ATOM 684 O O . TRP A 1 79 ? -5.359 -0.834 9.944 1.00 96.38 79 TRP A O 1
ATOM 694 N N . ALA A 1 80 ? -6.112 -0.938 7.820 1.00 96.88 80 ALA A N 1
ATOM 695 C CA . ALA A 1 80 ? -4.971 -1.670 7.287 1.00 96.88 80 ALA A CA 1
ATOM 696 C C . ALA A 1 80 ? -4.638 -1.246 5.854 1.00 96.88 80 ALA A C 1
ATOM 698 O O . ALA A 1 80 ? -5.517 -0.859 5.081 1.00 96.88 80 ALA A O 1
ATOM 699 N N . MET A 1 81 ? -3.367 -1.365 5.483 1.00 97.94 81 MET A N 1
ATOM 700 C CA . MET A 1 81 ? -2.929 -1.268 4.092 1.00 97.94 81 MET A CA 1
ATOM 701 C C . MET A 1 81 ? -2.746 -2.649 3.487 1.00 97.94 81 MET A C 1
ATOM 703 O O . MET A 1 81 ? -2.293 -3.554 4.182 1.00 97.94 81 MET A O 1
ATOM 707 N N . THR A 1 82 ? -3.065 -2.828 2.205 1.00 98.25 82 THR A N 1
ATOM 708 C CA . THR A 1 82 ? -2.846 -4.129 1.549 1.00 98.25 82 THR A CA 1
ATOM 709 C C . THR A 1 82 ? -1.366 -4.506 1.552 1.00 98.25 82 THR A C 1
ATOM 711 O O . THR A 1 82 ? -0.525 -3.614 1.515 1.00 98.25 82 THR A O 1
ATOM 714 N N . PRO A 1 83 ? -1.000 -5.794 1.571 1.00 98.00 83 PRO A N 1
ATOM 715 C CA . PRO A 1 83 ? 0.404 -6.209 1.544 1.00 98.00 83 PRO A CA 1
ATOM 716 C C . PRO A 1 83 ? 1.219 -5.603 0.387 1.00 98.00 83 PRO A C 1
ATOM 718 O O . PRO A 1 83 ? 0.835 -5.718 -0.776 1.00 98.00 83 PRO A O 1
ATOM 721 N N . ASP A 1 84 ? 2.353 -4.976 0.708 1.00 97.56 84 ASP A N 1
ATOM 722 C CA . ASP A 1 84 ? 3.294 -4.398 -0.264 1.00 97.56 84 ASP A CA 1
ATOM 723 C C . ASP A 1 84 ? 4.318 -5.448 -0.713 1.00 97.56 84 ASP A C 1
ATOM 725 O O . ASP A 1 84 ? 5.496 -5.380 -0.373 1.00 97.56 84 ASP A O 1
ATOM 729 N N . PHE A 1 85 ? 3.848 -6.484 -1.407 1.00 98.00 85 PHE A N 1
ATOM 730 C CA . PHE A 1 85 ? 4.732 -7.513 -1.951 1.00 98.00 85 PHE A CA 1
ATOM 731 C C . PHE A 1 85 ? 5.711 -6.925 -2.961 1.00 98.00 85 PHE A C 1
ATOM 733 O O . PHE A 1 85 ? 5.319 -6.122 -3.814 1.00 98.00 85 PHE A O 1
ATOM 740 N N . THR A 1 86 ? 6.961 -7.375 -2.893 1.00 95.62 86 THR A N 1
ATOM 741 C CA . THR A 1 86 ? 8.044 -6.844 -3.717 1.00 95.62 86 THR A CA 1
ATOM 742 C C . THR A 1 86 ? 7.804 -7.108 -5.205 1.00 95.62 86 THR A C 1
ATOM 744 O O . THR A 1 86 ? 7.524 -8.234 -5.637 1.00 95.62 86 THR A O 1
ATOM 747 N N . ILE A 1 87 ? 7.947 -6.050 -6.006 1.00 95.69 87 ILE A N 1
ATOM 748 C CA . ILE A 1 87 ? 7.910 -6.079 -7.467 1.00 95.69 87 ILE A CA 1
ATOM 749 C C . ILE A 1 87 ? 9.102 -5.270 -7.974 1.00 95.69 87 ILE A C 1
ATOM 751 O O . ILE A 1 87 ? 9.288 -4.122 -7.591 1.00 95.69 87 ILE A O 1
ATOM 755 N N . GLU A 1 88 ? 9.896 -5.876 -8.848 1.00 92.69 88 GLU A N 1
ATOM 756 C CA . GLU A 1 88 ? 11.078 -5.279 -9.452 1.00 92.69 88 GLU A CA 1
ATOM 757 C C . GLU A 1 88 ? 10.850 -5.049 -10.947 1.00 92.69 88 GLU A C 1
ATOM 759 O O . GLU A 1 88 ? 9.995 -5.677 -11.579 1.00 92.69 88 GLU A O 1
ATOM 764 N N . THR A 1 89 ? 11.643 -4.164 -11.549 1.00 91.44 89 THR A N 1
ATOM 765 C CA . THR A 1 89 ? 11.511 -3.789 -12.970 1.00 91.44 89 THR A CA 1
ATOM 766 C C . THR A 1 89 ? 11.772 -4.942 -13.941 1.00 91.44 89 THR A C 1
ATOM 768 O O . THR A 1 89 ? 11.270 -4.924 -15.063 1.00 91.44 89 THR A O 1
ATOM 771 N N . TYR A 1 90 ? 12.526 -5.955 -13.513 1.00 91.19 90 TYR A N 1
ATOM 772 C CA . TYR A 1 90 ? 12.839 -7.145 -14.303 1.00 91.19 90 TYR A CA 1
ATOM 773 C C . TYR A 1 90 ? 11.846 -8.300 -14.100 1.00 91.19 90 TYR A C 1
ATOM 775 O O . TYR A 1 90 ? 11.944 -9.305 -14.806 1.00 91.19 90 TYR A O 1
ATOM 783 N N . HIS A 1 91 ? 10.901 -8.196 -13.157 1.00 94.75 91 HIS A N 1
ATOM 784 C CA . HIS A 1 91 ? 9.889 -9.235 -12.977 1.00 94.75 91 HIS A CA 1
ATOM 785 C C . HIS A 1 91 ? 8.972 -9.338 -14.204 1.00 94.75 91 HIS A C 1
ATOM 787 O O . HIS A 1 91 ? 8.636 -8.346 -14.856 1.00 94.75 91 HIS A O 1
ATOM 793 N N . SER A 1 92 ? 8.567 -10.568 -14.532 1.00 95.56 92 SER A N 1
ATOM 794 C CA . SER A 1 92 ? 7.664 -10.835 -15.654 1.00 95.56 92 SER A CA 1
ATOM 795 C C . SER A 1 92 ? 6.259 -10.291 -15.383 1.00 95.56 92 SER A C 1
ATOM 797 O O . SER A 1 92 ? 5.871 -10.101 -14.229 1.00 95.56 92 SER A O 1
ATOM 799 N N . TYR A 1 93 ? 5.472 -10.095 -16.447 1.00 93.38 93 TYR A N 1
ATOM 800 C CA . TYR A 1 93 ? 4.069 -9.680 -16.332 1.00 93.38 93 TYR A CA 1
ATOM 801 C C . TYR A 1 93 ? 3.288 -10.584 -15.369 1.00 93.38 93 TYR A C 1
ATOM 803 O O . TYR A 1 93 ? 2.627 -10.093 -14.463 1.00 93.38 93 TYR A O 1
ATOM 811 N N . TYR A 1 94 ? 3.435 -11.907 -15.494 1.00 95.06 94 TYR A N 1
ATOM 812 C CA . TYR A 1 94 ? 2.723 -12.873 -14.653 1.00 95.06 94 TYR A CA 1
ATOM 813 C C . TYR A 1 94 ? 3.118 -12.825 -13.186 1.00 95.06 94 TYR A C 1
ATOM 815 O O . TYR A 1 94 ? 2.254 -12.930 -12.320 1.00 95.06 94 TYR A O 1
ATOM 823 N N . PHE A 1 95 ? 4.410 -12.666 -12.893 1.00 96.38 95 PHE A N 1
ATOM 824 C CA . PHE A 1 95 ? 4.852 -12.549 -11.509 1.00 96.38 95 PHE A CA 1
ATOM 825 C C . PHE A 1 95 ? 4.313 -11.258 -10.885 1.00 96.38 95 PHE A C 1
ATOM 827 O O . PHE A 1 95 ? 3.753 -11.286 -9.793 1.00 96.38 95 PHE A O 1
ATOM 834 N N . THR A 1 96 ? 4.397 -10.141 -11.610 1.00 96.75 96 THR A N 1
ATOM 835 C CA . THR A 1 96 ? 3.802 -8.862 -11.200 1.00 96.75 96 THR A CA 1
ATOM 836 C C . THR A 1 96 ? 2.292 -8.993 -10.983 1.00 96.75 96 THR A C 1
ATOM 838 O O . THR A 1 96 ? 1.783 -8.567 -9.947 1.00 96.75 96 THR A O 1
ATOM 841 N N . ALA A 1 97 ? 1.579 -9.641 -11.908 1.00 96.44 97 ALA A N 1
ATOM 842 C CA . ALA A 1 97 ? 0.142 -9.874 -11.805 1.00 96.44 97 ALA A CA 1
ATOM 843 C C . ALA A 1 97 ? -0.199 -10.703 -10.564 1.00 96.44 97 ALA A C 1
ATOM 845 O O . ALA A 1 97 ? -1.108 -10.342 -9.822 1.00 96.44 97 ALA A O 1
ATOM 846 N N . TRP A 1 98 ? 0.570 -11.760 -10.292 1.00 96.69 98 TRP A N 1
ATOM 847 C CA . TRP A 1 98 ? 0.415 -12.582 -9.097 1.00 96.69 98 TRP A CA 1
ATOM 848 C C . TRP A 1 98 ? 0.576 -11.769 -7.810 1.00 96.69 98 TRP A C 1
ATOM 850 O O . TRP A 1 98 ? -0.306 -11.814 -6.952 1.00 96.69 98 TRP A O 1
ATOM 860 N N . GLN A 1 99 ? 1.656 -10.986 -7.693 1.00 97.94 99 GLN A N 1
ATOM 861 C CA . GLN A 1 99 ? 1.946 -10.167 -6.509 1.00 97.94 99 GLN A CA 1
ATOM 862 C C . GLN A 1 99 ? 0.835 -9.148 -6.229 1.00 97.94 99 GLN A C 1
ATOM 864 O O . GLN A 1 99 ? 0.403 -8.990 -5.083 1.00 97.94 99 GLN A O 1
ATOM 869 N N . ILE A 1 100 ? 0.336 -8.488 -7.275 1.00 97.56 100 ILE A N 1
ATOM 870 C CA . ILE A 1 100 ? -0.755 -7.522 -7.141 1.00 97.56 100 ILE A CA 1
ATOM 871 C C . ILE A 1 100 ? -2.056 -8.252 -6.806 1.00 97.56 100 ILE A C 1
ATOM 873 O O . ILE A 1 100 ? -2.761 -7.835 -5.889 1.00 97.56 100 ILE A O 1
ATOM 877 N N . TYR A 1 101 ? -2.360 -9.368 -7.473 1.00 97.25 101 TYR A N 1
ATOM 878 C CA . TYR A 1 101 ? -3.616 -10.098 -7.282 1.00 97.25 101 TYR A CA 1
ATOM 879 C C . TYR A 1 101 ? -3.788 -10.514 -5.827 1.00 97.25 101 TYR A C 1
ATOM 881 O O . TYR A 1 101 ? -4.810 -10.215 -5.209 1.00 97.25 101 TYR A O 1
ATOM 889 N N . ARG A 1 102 ? -2.757 -11.127 -5.239 1.00 97.06 102 ARG A N 1
ATOM 890 C CA . ARG A 1 102 ? -2.813 -11.568 -3.844 1.00 97.06 102 ARG A CA 1
ATOM 891 C C . ARG A 1 102 ? -2.883 -10.407 -2.849 1.00 97.06 102 ARG A C 1
ATOM 893 O O . ARG A 1 102 ? -3.573 -10.519 -1.838 1.00 97.06 102 ARG A O 1
ATOM 900 N N . SER A 1 103 ? -2.245 -9.273 -3.149 1.00 98.12 103 SER A N 1
ATOM 901 C CA . SER A 1 103 ? -2.385 -8.044 -2.355 1.00 98.12 103 SER A CA 1
ATOM 902 C C . SER A 1 103 ? -3.833 -7.550 -2.353 1.00 98.12 103 SER A C 1
ATOM 904 O O . SER A 1 103 ? -4.408 -7.289 -1.291 1.00 98.12 103 SER A O 1
ATOM 906 N N . ARG A 1 104 ? -4.461 -7.489 -3.537 1.00 97.44 104 ARG A N 1
ATOM 907 C CA . ARG A 1 104 ? -5.868 -7.093 -3.680 1.00 97.44 104 ARG A CA 1
ATOM 908 C C . ARG A 1 104 ? -6.814 -8.088 -3.016 1.00 97.44 104 ARG A C 1
ATOM 910 O O . ARG A 1 104 ? -7.746 -7.656 -2.346 1.00 97.44 104 ARG A O 1
ATOM 917 N N . LEU A 1 105 ? -6.559 -9.392 -3.144 1.00 96.88 105 LEU A N 1
ATOM 918 C CA . LEU A 1 105 ? -7.388 -10.443 -2.553 1.00 96.88 105 LEU A CA 1
ATOM 919 C C . LEU A 1 105 ? -7.402 -10.366 -1.023 1.00 96.88 105 LEU A C 1
ATOM 921 O O . LEU A 1 105 ? -8.475 -10.387 -0.426 1.00 96.88 105 LEU A O 1
ATOM 925 N N . ILE A 1 106 ? -6.235 -10.199 -0.394 1.00 97.19 106 ILE A N 1
ATOM 926 C CA . ILE A 1 106 ? -6.137 -9.985 1.059 1.00 97.19 106 ILE A CA 1
ATOM 927 C C . ILE A 1 106 ? -6.887 -8.712 1.465 1.00 97.19 106 ILE A C 1
ATOM 929 O O . ILE A 1 106 ? -7.613 -8.714 2.457 1.00 97.19 106 ILE A O 1
ATOM 933 N N . GLY A 1 107 ? -6.748 -7.635 0.687 1.00 96.69 107 GLY A N 1
ATOM 934 C CA . GLY A 1 107 ? -7.488 -6.397 0.919 1.00 96.69 107 GLY A CA 1
ATOM 935 C C . GLY A 1 107 ? -9.001 -6.599 0.897 1.00 96.69 107 GLY A C 1
ATOM 936 O O . GLY A 1 107 ? -9.680 -6.236 1.853 1.00 96.69 107 GLY A O 1
ATOM 937 N N . ALA A 1 108 ? -9.525 -7.216 -0.161 1.00 95.88 108 ALA A N 1
ATOM 938 C CA . ALA A 1 108 ? -10.949 -7.512 -0.296 1.00 95.88 108 ALA A CA 1
ATOM 939 C C . ALA A 1 108 ? -11.455 -8.401 0.852 1.00 95.88 108 ALA A C 1
ATOM 941 O O . ALA A 1 108 ? -12.488 -8.103 1.452 1.00 95.88 108 ALA A O 1
ATOM 942 N N . TYR A 1 109 ? -10.687 -9.431 1.217 1.00 95.19 109 TYR A N 1
ATOM 943 C CA . TYR A 1 109 ? -10.976 -10.290 2.362 1.00 95.19 109 TYR A CA 1
ATOM 944 C C . TYR A 1 109 ? -11.068 -9.485 3.667 1.00 95.19 109 TYR A C 1
ATOM 946 O O . TYR A 1 109 ? -12.059 -9.567 4.385 1.00 95.19 109 TYR A O 1
ATOM 954 N N . TRP A 1 110 ? -10.102 -8.613 3.962 1.00 95.38 110 TRP A N 1
ATOM 955 C CA . TRP A 1 110 ? -10.164 -7.761 5.154 1.00 95.38 110 TRP A CA 1
ATOM 956 C C . TRP A 1 110 ? -11.367 -6.812 5.167 1.00 95.38 110 TRP A C 1
ATOM 958 O O . TRP A 1 110 ? -11.939 -6.580 6.233 1.00 95.38 110 TRP A O 1
ATOM 968 N N . GLN A 1 111 ? -11.813 -6.309 4.012 1.00 94.44 111 GLN A N 1
ATOM 969 C CA . GLN A 1 111 ? -13.041 -5.507 3.948 1.00 94.44 111 GLN A CA 1
ATOM 970 C C . GLN A 1 111 ? -14.288 -6.300 4.350 1.00 94.44 111 GLN A C 1
ATOM 972 O O . GLN A 1 111 ? -15.165 -5.743 5.011 1.00 94.44 111 GLN A O 1
ATOM 977 N N . GLN A 1 112 ? -14.351 -7.596 4.025 1.00 93.62 112 GLN A N 1
ATOM 978 C CA . GLN A 1 112 ? -15.430 -8.483 4.483 1.00 93.62 112 GLN A CA 1
ATOM 979 C C . GLN A 1 112 ? -15.424 -8.657 6.010 1.00 93.62 112 GLN A C 1
ATOM 981 O O . GLN A 1 112 ? -16.474 -8.860 6.610 1.00 93.62 112 GLN A O 1
ATOM 986 N N . HIS A 1 113 ? -14.268 -8.480 6.653 1.00 93.69 113 HIS A N 1
ATOM 987 C CA . HIS A 1 113 ? -14.111 -8.468 8.110 1.00 93.69 113 HIS A CA 1
ATOM 988 C C . HIS A 1 113 ? -14.233 -7.068 8.733 1.00 93.69 113 HIS A C 1
ATOM 990 O O . HIS A 1 113 ? -13.745 -6.833 9.843 1.00 93.69 113 HIS A O 1
ATOM 996 N N . LEU A 1 114 ? -14.907 -6.137 8.046 1.00 93.50 114 LEU A N 1
ATOM 997 C CA . LEU A 1 114 ? -15.177 -4.770 8.505 1.00 93.50 114 LEU A CA 1
ATOM 998 C C . LEU A 1 114 ? -13.900 -3.959 8.786 1.00 93.50 114 LEU A C 1
ATOM 1000 O O . LEU A 1 114 ? -13.873 -3.136 9.702 1.00 93.50 114 LEU A O 1
ATOM 1004 N N . ILE A 1 115 ? -12.824 -4.213 8.041 1.00 94.94 115 ILE A N 1
ATOM 1005 C CA . ILE A 1 115 ? -11.605 -3.400 8.067 1.00 94.94 115 ILE A CA 1
ATOM 1006 C C . ILE A 1 115 ? -11.679 -2.363 6.944 1.00 94.94 115 ILE A C 1
ATOM 1008 O O . ILE A 1 115 ? -11.981 -2.67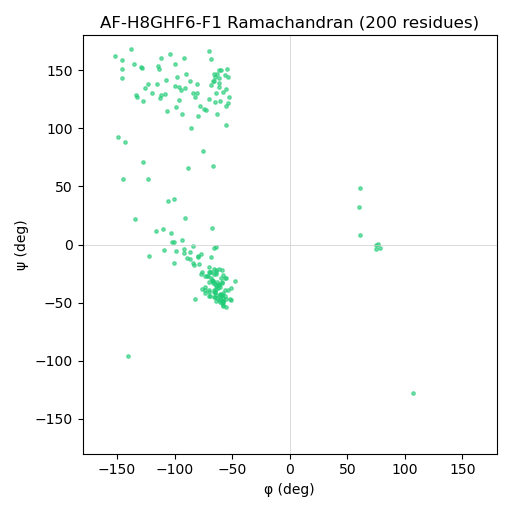7 5.791 1.00 94.94 115 ILE A O 1
ATOM 1012 N N . HIS A 1 116 ? -11.362 -1.113 7.259 1.00 96.75 116 HIS A N 1
ATOM 1013 C CA . HIS A 1 116 ? -11.099 -0.087 6.265 1.00 96.75 116 HIS A CA 1
ATOM 1014 C C . HIS A 1 116 ? -9.728 -0.329 5.632 1.00 96.75 116 HIS A C 1
ATOM 1016 O O . HIS A 1 116 ? -8.692 -0.280 6.300 1.00 96.75 116 HIS A O 1
ATOM 1022 N N . VAL A 1 117 ? -9.730 -0.594 4.327 1.00 97.56 117 VAL A 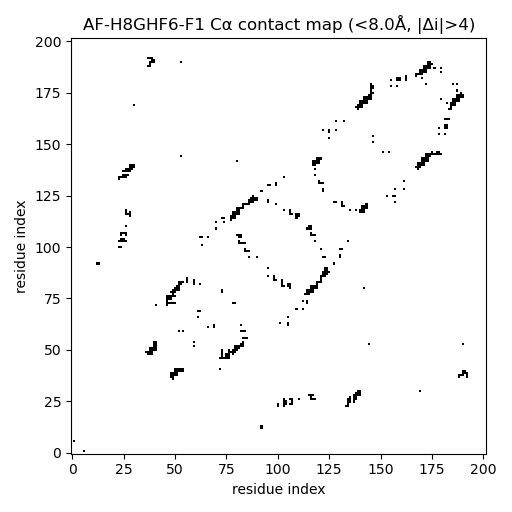N 1
ATOM 1023 C CA . VAL A 1 117 ? -8.526 -0.971 3.587 1.00 97.56 117 VAL A CA 1
ATOM 1024 C C . VAL A 1 117 ? -8.071 0.156 2.668 1.00 97.56 117 VAL A C 1
ATOM 1026 O O . VAL A 1 117 ? -8.841 0.695 1.865 1.00 97.56 117 VAL A O 1
ATOM 1029 N N . ILE A 1 118 ? -6.786 0.488 2.767 1.00 98.31 118 ILE A N 1
ATOM 1030 C CA . ILE A 1 118 ? -6.100 1.381 1.835 1.00 98.31 118 ILE A CA 1
ATOM 1031 C C . ILE A 1 118 ? -5.172 0.532 0.958 1.00 98.31 118 ILE A C 1
ATOM 1033 O O . ILE A 1 118 ? -4.234 -0.078 1.469 1.00 98.31 118 ILE A O 1
ATOM 1037 N N . PRO A 1 119 ? -5.409 0.444 -0.356 1.00 98.19 119 PRO A N 1
ATOM 1038 C CA . PRO A 1 119 ? -4.539 -0.319 -1.234 1.00 98.19 119 PRO A CA 1
ATOM 1039 C C . PRO A 1 119 ? -3.175 0.356 -1.360 1.00 98.19 119 PRO A C 1
ATOM 1041 O O . PRO A 1 119 ? -3.084 1.573 -1.540 1.00 98.19 119 PRO A O 1
ATOM 1044 N N . VAL A 1 120 ? -2.121 -0.450 -1.316 1.00 98.38 120 VAL A N 1
ATOM 1045 C 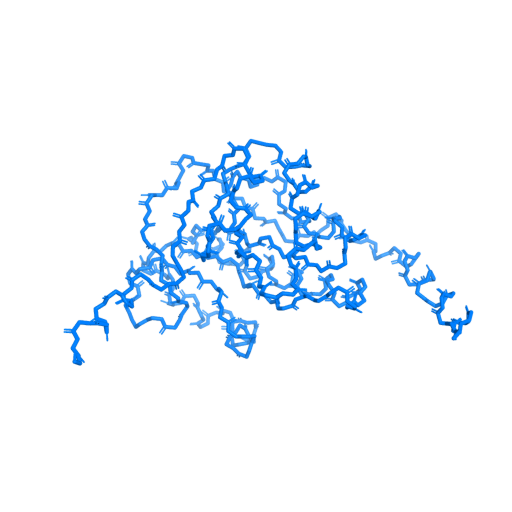CA . VAL A 1 120 ? -0.779 -0.023 -1.702 1.00 98.38 120 VAL A CA 1
ATOM 1046 C C . VAL A 1 120 ? -0.667 -0.061 -3.227 1.00 98.38 120 VAL A C 1
ATOM 1048 O O . VAL A 1 120 ? -1.038 -1.049 -3.877 1.00 98.38 120 VAL A O 1
ATOM 1051 N N . LEU A 1 121 ? -0.177 1.035 -3.802 1.00 97.75 121 LEU A N 1
ATOM 1052 C CA . LEU A 1 121 ? 0.277 1.091 -5.184 1.00 97.75 121 LEU A CA 1
ATOM 1053 C C . LEU A 1 121 ? 1.602 0.335 -5.282 1.00 97.75 121 LEU A C 1
ATOM 1055 O O . LEU A 1 121 ? 2.595 0.740 -4.684 1.00 97.75 121 LEU A O 1
ATOM 1059 N N . GLN A 1 122 ? 1.589 -0.757 -6.038 1.00 95.69 122 GLN A N 1
ATOM 1060 C CA . GLN A 1 122 ? 2.736 -1.628 -6.260 1.00 95.69 122 GLN A CA 1
ATOM 1061 C C . GLN A 1 122 ? 3.038 -1.638 -7.748 1.00 95.69 122 GLN A C 1
ATOM 1063 O O . GLN A 1 122 ? 2.130 -1.853 -8.550 1.00 95.69 122 GLN A O 1
ATOM 1068 N N . TRP A 1 123 ? 4.294 -1.423 -8.114 1.00 95.31 123 TRP A N 1
ATOM 1069 C CA . TRP A 1 123 ? 4.718 -1.442 -9.506 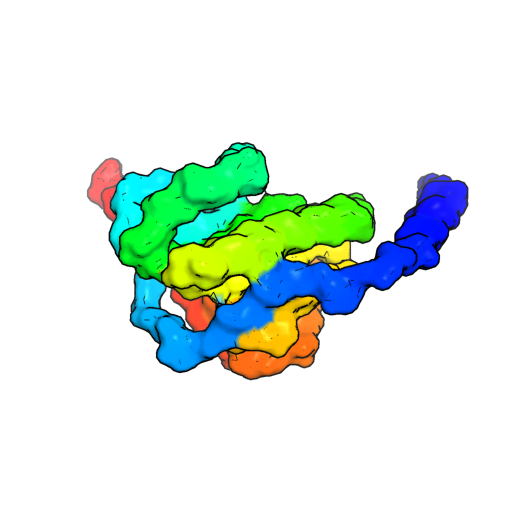1.00 95.31 123 TRP A CA 1
ATOM 1070 C C . TRP A 1 123 ? 6.178 -1.863 -9.628 1.00 95.31 123 TRP A C 1
ATOM 1072 O O . TRP A 1 123 ? 6.942 -1.808 -8.668 1.00 95.31 123 TRP A O 1
ATOM 1082 N N . GLY A 1 124 ? 6.554 -2.263 -10.839 1.00 91.06 124 GLY A N 1
ATOM 1083 C CA . GLY A 1 124 ? 7.932 -2.540 -11.225 1.00 91.06 124 GLY A CA 1
ATOM 1084 C C . GLY A 1 124 ? 8.160 -2.019 -12.632 1.00 91.06 124 GLY A C 1
ATOM 1085 O O . GLY A 1 124 ? 8.403 -0.830 -12.821 1.00 91.06 124 GLY A O 1
ATOM 1086 N N . ASN A 1 125 ? 8.041 -2.900 -13.627 1.00 90.44 125 ASN A N 1
ATOM 1087 C CA . ASN A 1 125 ? 8.151 -2.507 -15.029 1.00 90.44 125 ASN A CA 1
ATOM 1088 C C . ASN A 1 125 ? 7.061 -1.468 -15.391 1.00 90.44 125 ASN A C 1
ATOM 1090 O O . ASN A 1 125 ? 5.873 -1.774 -15.250 1.00 90.44 125 ASN A O 1
ATOM 1094 N N . PRO A 1 126 ? 7.431 -0.273 -15.897 1.00 89.44 126 PRO A N 1
ATOM 1095 C CA . PRO A 1 126 ? 6.475 0.762 -16.286 1.00 89.44 126 PRO A CA 1
ATOM 1096 C C . PRO A 1 126 ? 5.471 0.330 -17.362 1.00 89.44 126 PRO A C 1
ATOM 1098 O O . PRO A 1 126 ? 4.415 0.949 -17.497 1.00 89.44 126 PRO A O 1
ATOM 1101 N N . GLU A 1 127 ? 5.774 -0.691 -18.162 1.00 90.94 127 GLU A N 1
ATOM 1102 C CA . GLU A 1 127 ? 4.851 -1.213 -19.176 1.00 90.94 127 GLU A CA 1
ATOM 1103 C C . GLU A 1 127 ? 3.593 -1.844 -18.558 1.00 90.94 127 GLU A C 1
ATOM 1105 O O . GLU A 1 127 ? 2.569 -1.912 -19.227 1.00 90.94 127 GLU A O 1
ATOM 1110 N N . TYR A 1 128 ? 3.635 -2.248 -17.283 1.00 93.25 128 TYR A N 1
ATOM 1111 C CA . TYR A 1 128 ? 2.560 -2.985 -16.601 1.00 93.25 128 TYR A CA 1
ATOM 1112 C C . TYR A 1 128 ? 1.694 -2.083 -15.709 1.00 93.25 128 TYR A C 1
ATOM 1114 O O . TYR A 1 128 ? 1.331 -2.419 -14.574 1.00 93.25 128 TYR A O 1
ATOM 1122 N N . LEU A 1 129 ? 1.415 -0.873 -16.197 1.00 92.75 129 LEU A N 1
ATOM 1123 C CA . LEU A 1 129 ? 0.607 0.105 -15.470 1.00 92.75 129 LEU A CA 1
ATOM 1124 C C . LEU A 1 129 ? -0.837 -0.387 -15.282 1.00 92.75 129 LEU A C 1
ATOM 1126 O O . LEU A 1 129 ? -1.431 -0.138 -14.238 1.00 92.75 129 LEU A O 1
ATOM 1130 N N . ASP A 1 130 ? -1.373 -1.124 -16.252 1.00 93.44 130 ASP A N 1
ATOM 1131 C CA . ASP A 1 130 ? -2.676 -1.792 -16.183 1.00 93.44 130 ASP A CA 1
ATOM 1132 C C . ASP A 1 130 ? -2.815 -2.642 -14.911 1.00 93.44 130 ASP A C 1
ATOM 1134 O O . ASP A 1 130 ? -3.781 -2.484 -14.162 1.00 93.44 130 ASP A O 1
ATOM 1138 N N . LEU A 1 131 ? -1.802 -3.459 -14.604 1.00 94.81 131 LEU A N 1
ATOM 1139 C CA . LEU A 1 131 ? -1.780 -4.289 -13.403 1.00 94.81 131 LEU A CA 1
ATOM 1140 C C . LEU A 1 131 ? -1.756 -3.440 -12.130 1.00 94.81 131 LEU A C 1
ATOM 1142 O O . LEU A 1 131 ? -2.494 -3.717 -11.189 1.00 94.81 131 LEU A O 1
ATOM 1146 N N . THR A 1 132 ? -0.947 -2.376 -12.105 1.00 95.00 132 THR A N 1
ATOM 1147 C CA . THR A 1 132 ? -0.833 -1.473 -10.941 1.00 95.00 132 THR A CA 1
ATOM 1148 C C . THR A 1 132 ? -2.194 -0.886 -10.542 1.00 95.00 132 THR A C 1
ATOM 1150 O O . THR A 1 132 ? -2.510 -0.763 -9.353 1.00 95.00 132 THR A O 1
ATOM 1153 N N . LEU A 1 133 ? -3.010 -0.543 -11.545 1.00 94.56 133 LEU A N 1
ATOM 1154 C CA . LEU A 1 133 ? -4.317 0.097 -11.389 1.00 94.56 133 LEU A CA 1
ATOM 1155 C C . LEU A 1 133 ? -5.467 -0.900 -11.170 1.00 94.56 133 LEU A C 1
ATOM 1157 O O . LEU A 1 133 ? -6.574 -0.501 -10.784 1.00 94.56 133 LEU A O 1
ATOM 1161 N N . ALA A 1 134 ? -5.224 -2.189 -11.393 1.00 93.69 134 ALA A N 1
ATOM 1162 C CA . ALA A 1 134 ? -6.246 -3.215 -11.328 1.00 93.69 134 ALA A CA 1
ATOM 1163 C C . ALA A 1 134 ? -6.876 -3.329 -9.924 1.00 93.69 134 ALA A C 1
ATOM 1165 O O . ALA A 1 134 ? -6.205 -3.278 -8.887 1.00 93.69 134 ALA A O 1
ATOM 1166 N N . GLY A 1 135 ? -8.208 -3.441 -9.891 1.00 92.25 135 GLY A N 1
ATOM 1167 C CA . GLY A 1 135 ? -8.997 -3.505 -8.654 1.00 92.25 135 GLY A CA 1
ATOM 1168 C C . GLY A 1 135 ? -9.170 -2.174 -7.901 1.00 92.25 135 GLY A C 1
ATOM 1169 O O . GLY A 1 135 ? -9.855 -2.150 -6.879 1.00 92.25 135 GLY A O 1
ATOM 1170 N N . LEU A 1 136 ? -8.604 -1.059 -8.395 1.00 95.00 136 LEU A N 1
ATOM 1171 C CA . LEU A 1 136 ? -8.566 0.229 -7.676 1.00 95.00 136 LEU A CA 1
ATOM 1172 C C . LEU A 1 136 ? -9.585 1.275 -8.147 1.00 95.00 136 LEU A C 1
ATOM 1174 O O . LEU A 1 136 ? -9.615 2.394 -7.628 1.00 95.00 136 LEU A O 1
ATOM 1178 N N . ARG A 1 137 ? -10.441 0.945 -9.121 1.00 91.31 137 ARG A N 1
ATOM 1179 C CA . ARG A 1 137 ? -11.363 1.911 -9.754 1.00 91.31 137 ARG A CA 1
ATOM 1180 C C . ARG A 1 137 ? -12.273 2.656 -8.766 1.00 91.31 137 ARG A C 1
ATOM 1182 O O . ARG A 1 137 ? -12.648 3.795 -9.025 1.00 91.31 137 ARG A O 1
ATOM 1189 N N . HIS A 1 138 ? -12.605 2.043 -7.627 1.00 93.44 138 HIS A N 1
ATOM 1190 C CA . HIS A 1 138 ? -13.487 2.616 -6.603 1.00 93.44 138 HIS A CA 1
ATOM 1191 C C . HIS A 1 138 ? -12.746 3.216 -5.397 1.00 93.44 138 HIS A C 1
ATOM 1193 O O . HIS A 1 138 ? -13.398 3.707 -4.469 1.00 93.44 138 HIS A O 1
ATOM 1199 N N . CYS A 1 139 ? -11.412 3.207 -5.403 1.00 95.94 139 CYS A N 1
ATOM 1200 C CA . CYS A 1 139 ? -10.590 3.773 -4.341 1.00 95.94 139 CYS A CA 1
ATOM 1201 C C . CYS A 1 139 ? -10.390 5.276 -4.540 1.00 95.94 139 CYS A C 1
ATOM 1203 O O . CYS A 1 139 ? -9.988 5.733 -5.611 1.00 95.94 139 CYS A O 1
ATOM 1205 N N . GLN A 1 140 ? -10.627 6.037 -3.473 1.00 97.25 140 GLN A N 1
ATOM 1206 C CA . GLN A 1 140 ? -10.311 7.466 -3.389 1.00 97.25 140 GLN A CA 1
ATOM 1207 C C . GLN A 1 140 ? -9.022 7.736 -2.608 1.00 97.25 140 GLN A C 1
ATOM 1209 O O . GLN A 1 140 ? -8.492 8.842 -2.676 1.00 97.25 140 GLN A O 1
ATOM 1214 N N . ILE A 1 141 ? -8.539 6.746 -1.856 1.00 98.12 141 ILE A N 1
ATOM 1215 C CA . ILE A 1 141 ? -7.309 6.801 -1.073 1.00 98.12 141 ILE A CA 1
ATOM 1216 C C . ILE A 1 141 ? -6.437 5.618 -1.478 1.00 98.12 141 ILE A C 1
ATOM 1218 O O . ILE A 1 141 ? -6.928 4.489 -1.563 1.00 98.12 141 ILE A O 1
ATOM 1222 N N . VAL A 1 142 ? -5.155 5.877 -1.693 1.00 98.31 142 VAL A N 1
ATOM 1223 C CA . VAL A 1 142 ? -4.132 4.871 -1.991 1.00 98.31 142 VAL A CA 1
ATOM 1224 C C . VAL A 1 142 ? -2.884 5.167 -1.165 1.00 98.31 142 VAL A C 1
ATOM 1226 O O . VAL A 1 142 ? -2.672 6.307 -0.755 1.00 98.31 142 VAL A O 1
ATOM 1229 N N . ALA A 1 143 ? -2.062 4.159 -0.903 1.00 98.25 143 ALA A N 1
ATOM 1230 C CA . ALA A 1 143 ? -0.795 4.316 -0.202 1.00 98.25 143 ALA A CA 1
ATOM 1231 C C . ALA A 1 143 ? 0.382 4.015 -1.126 1.00 98.25 143 ALA A C 1
ATOM 1233 O O . ALA A 1 143 ? 0.272 3.211 -2.049 1.00 98.25 143 ALA A O 1
ATOM 1234 N N . VAL A 1 144 ? 1.516 4.654 -0.864 1.00 97.62 144 VAL A N 1
ATOM 1235 C CA . VAL A 1 144 ? 2.734 4.484 -1.651 1.00 97.62 144 VAL A CA 1
ATOM 1236 C C . VAL A 1 144 ? 3.966 4.590 -0.766 1.00 97.62 144 VAL A C 1
ATOM 1238 O O . VAL A 1 144 ? 4.002 5.398 0.163 1.00 97.62 144 VAL A O 1
ATOM 1241 N N . ARG A 1 145 ? 4.991 3.792 -1.065 1.00 95.69 145 ARG A N 1
ATOM 1242 C CA . ARG A 1 145 ? 6.315 3.923 -0.455 1.00 95.69 145 ARG A CA 1
ATOM 1243 C C . ARG A 1 145 ? 7.186 4.850 -1.298 1.00 95.69 145 ARG A C 1
ATOM 1245 O O . ARG A 1 145 ? 7.235 4.704 -2.518 1.00 95.69 145 ARG A O 1
ATOM 1252 N N . SER A 1 146 ? 7.890 5.769 -0.642 1.00 94.25 146 SER A N 1
ATOM 1253 C CA . SER A 1 146 ? 8.891 6.643 -1.259 1.00 94.25 146 SER A CA 1
ATOM 1254 C C . SER A 1 146 ? 9.950 5.822 -2.013 1.00 94.25 146 SER A C 1
ATOM 1256 O O . SER A 1 146 ? 10.254 4.705 -1.571 1.00 94.25 146 SER A O 1
ATOM 1258 N N . PRO A 1 147 ? 10.571 6.363 -3.075 1.00 91.50 147 PRO A N 1
ATOM 1259 C CA . PRO A 1 147 ? 11.616 5.664 -3.812 1.00 91.50 147 PRO A CA 1
ATOM 1260 C C . PRO A 1 147 ? 12.772 5.236 -2.901 1.00 91.50 147 PRO A C 1
ATOM 1262 O O . PRO A 1 147 ? 13.142 5.922 -1.941 1.00 91.50 147 PRO A O 1
ATOM 1265 N N . THR A 1 148 ? 13.365 4.087 -3.216 1.00 86.81 148 THR A N 1
ATOM 1266 C CA . THR A 1 148 ? 14.614 3.629 -2.602 1.00 86.81 148 THR A CA 1
ATOM 1267 C C . THR A 1 148 ? 15.804 4.093 -3.433 1.00 86.81 148 THR A C 1
ATOM 1269 O O . THR A 1 148 ? 15.670 4.415 -4.617 1.00 86.81 148 THR A O 1
ATOM 1272 N N . ARG A 1 149 ? 16.987 4.117 -2.808 1.00 84.69 149 ARG A N 1
ATOM 1273 C CA . ARG A 1 149 ? 18.226 4.497 -3.491 1.00 84.69 149 ARG A CA 1
ATOM 1274 C C . ARG A 1 149 ? 18.421 3.619 -4.730 1.00 84.69 149 ARG A C 1
ATOM 1276 O O . ARG A 1 149 ? 18.299 2.404 -4.617 1.00 84.69 149 ARG A O 1
ATOM 1283 N N . HIS A 1 150 ? 18.764 4.228 -5.861 1.00 86.44 150 HIS A N 1
ATOM 1284 C CA . HIS A 1 150 ? 18.969 3.587 -7.169 1.00 86.44 150 HIS A CA 1
ATOM 1285 C C . HIS A 1 150 ? 17.696 3.187 -7.937 1.00 86.44 150 HIS A C 1
ATOM 1287 O O . HIS A 1 150 ? 17.810 2.671 -9.048 1.00 86.44 150 HIS A O 1
ATOM 1293 N N . SER A 1 151 ? 16.500 3.451 -7.400 1.00 86.88 151 SER A N 1
ATOM 1294 C CA . SER A 1 151 ? 15.218 3.215 -8.092 1.00 86.88 151 SER A CA 1
ATOM 1295 C C . SER A 1 151 ? 14.507 4.504 -8.516 1.00 86.88 151 SER A C 1
ATOM 1297 O O . SER A 1 151 ? 13.478 4.448 -9.187 1.00 86.88 151 SER A O 1
ATOM 1299 N N . GLU A 1 152 ? 15.050 5.669 -8.148 1.00 91.31 152 GLU A N 1
ATOM 1300 C CA . GLU A 1 152 ? 14.357 6.956 -8.176 1.00 91.31 152 GLU A CA 1
ATOM 1301 C C . GLU A 1 152 ? 13.795 7.256 -9.563 1.00 91.31 152 GLU A C 1
ATOM 1303 O O . GLU A 1 152 ? 12.599 7.481 -9.711 1.00 91.31 152 GLU A O 1
ATOM 1308 N N . ARG A 1 153 ? 14.637 7.196 -10.600 1.00 91.00 153 ARG A N 1
ATOM 1309 C CA . ARG A 1 153 ? 14.245 7.557 -11.969 1.00 91.00 153 ARG A CA 1
ATOM 1310 C C . ARG A 1 153 ? 13.028 6.774 -12.462 1.00 91.00 153 ARG A C 1
ATOM 1312 O O . ARG A 1 153 ? 12.122 7.365 -13.042 1.00 91.00 153 ARG A O 1
ATOM 1319 N N . GLU A 1 154 ? 13.021 5.458 -12.267 1.00 89.75 154 GLU A N 1
ATOM 1320 C CA . GLU A 1 154 ? 11.905 4.617 -12.709 1.00 89.75 154 GLU A CA 1
ATOM 1321 C C . GLU A 1 154 ? 10.685 4.806 -11.809 1.00 89.75 154 GLU A C 1
ATOM 1323 O O . GLU A 1 154 ? 9.564 4.880 -12.308 1.00 89.75 154 GLU A O 1
ATOM 1328 N N . TRP A 1 155 ? 10.896 4.994 -10.505 1.00 94.50 155 TRP A N 1
ATOM 1329 C CA . TRP A 1 155 ? 9.828 5.328 -9.570 1.00 94.50 155 TRP A CA 1
ATOM 1330 C C . TRP A 1 155 ? 9.098 6.617 -9.980 1.00 94.50 155 TRP A C 1
ATOM 1332 O O . TRP A 1 155 ? 7.874 6.597 -10.079 1.00 94.50 155 TRP A O 1
ATOM 1342 N N . PHE A 1 156 ? 9.824 7.701 -10.293 1.00 95.00 156 PHE A N 1
ATOM 1343 C CA . PHE A 1 156 ? 9.241 8.990 -10.700 1.00 95.00 156 PHE A CA 1
ATOM 1344 C C . PHE A 1 156 ? 8.397 8.855 -11.970 1.00 95.00 156 PHE A C 1
ATOM 1346 O O . PHE A 1 156 ? 7.234 9.251 -11.977 1.00 95.00 156 PHE A O 1
ATOM 1353 N N . LYS A 1 157 ? 8.942 8.214 -13.011 1.00 93.31 157 LYS A N 1
ATOM 1354 C CA . LYS A 1 157 ? 8.227 7.996 -14.280 1.00 93.31 157 LYS A CA 1
ATOM 1355 C C . LYS A 1 157 ? 6.903 7.259 -14.089 1.00 93.31 157 LYS A C 1
ATOM 1357 O O . LYS A 1 157 ? 5.904 7.595 -14.721 1.00 93.31 157 LYS A O 1
ATOM 1362 N N . VAL A 1 158 ? 6.897 6.208 -13.269 1.00 94.88 158 VAL A N 1
ATOM 1363 C CA . VAL A 1 158 ? 5.679 5.422 -13.034 1.00 94.88 158 VAL A CA 1
ATOM 1364 C C . VAL A 1 158 ? 4.705 6.198 -12.152 1.00 94.88 158 VAL A C 1
ATOM 1366 O O . VAL A 1 158 ? 3.517 6.230 -12.462 1.00 94.88 158 VAL A O 1
ATOM 1369 N N . ALA A 1 159 ? 5.195 6.871 -11.111 1.00 96.44 159 ALA A N 1
ATOM 1370 C CA . ALA A 1 159 ? 4.379 7.687 -10.220 1.00 96.44 159 ALA A CA 1
ATOM 1371 C C . ALA A 1 159 ? 3.634 8.805 -10.971 1.00 96.44 159 ALA A C 1
ATOM 1373 O O . ALA A 1 159 ? 2.434 8.968 -10.765 1.00 96.44 159 ALA A O 1
ATOM 1374 N N . GLU A 1 160 ? 4.291 9.505 -11.902 1.00 95.81 160 GLU A N 1
ATOM 1375 C CA . GLU A 1 160 ? 3.653 10.528 -12.748 1.00 95.81 160 GLU A CA 1
ATOM 1376 C C . GLU A 1 160 ? 2.526 9.936 -13.603 1.00 95.81 160 GLU A C 1
ATOM 1378 O O . GLU A 1 160 ? 1.416 10.471 -13.653 1.00 95.81 160 GLU A O 1
ATOM 1383 N N . ARG A 1 161 ? 2.774 8.778 -14.229 1.00 96.25 161 ARG A N 1
ATOM 1384 C CA . ARG A 1 161 ? 1.760 8.073 -15.026 1.00 96.25 161 ARG A CA 1
ATOM 1385 C C . ARG A 1 161 ? 0.585 7.600 -14.174 1.00 96.25 161 ARG A C 1
ATOM 1387 O O . ARG A 1 161 ? -0.554 7.675 -14.631 1.00 96.25 161 ARG A O 1
ATOM 1394 N N . ILE A 1 162 ? 0.843 7.135 -12.950 1.00 96.00 162 ILE A N 1
ATOM 1395 C CA . ILE A 1 162 ? -0.213 6.779 -11.999 1.00 96.00 162 ILE A CA 1
ATOM 1396 C C . ILE A 1 162 ? -1.013 8.025 -11.622 1.00 96.00 162 ILE A C 1
ATOM 1398 O O . ILE A 1 162 ? -2.235 7.968 -11.687 1.00 96.00 162 ILE A O 1
ATOM 1402 N N . ASN A 1 163 ? -0.365 9.138 -11.260 1.00 95.44 163 ASN A N 1
ATOM 1403 C CA . ASN A 1 163 ? -1.058 10.368 -10.866 1.00 95.44 163 ASN A CA 1
ATOM 1404 C C . ASN A 1 163 ? -1.984 10.871 -11.989 1.00 95.44 163 ASN A C 1
ATOM 1406 O O . ASN A 1 163 ? -3.148 11.179 -11.741 1.00 95.44 163 ASN A O 1
ATOM 1410 N N . HIS A 1 164 ? -1.514 10.820 -13.239 1.00 94.56 164 HIS A N 1
ATOM 1411 C CA . HIS A 1 164 ? -2.325 11.146 -14.412 1.00 94.56 164 HIS A CA 1
ATOM 1412 C C . HIS A 1 164 ? -3.493 10.165 -14.638 1.00 94.56 164 HIS A C 1
ATOM 1414 O O . HIS A 1 164 ? -4.594 10.579 -14.990 1.00 94.56 164 HIS A O 1
ATOM 1420 N N . ALA A 1 165 ? -3.282 8.858 -14.443 1.00 92.38 165 ALA A N 1
ATOM 1421 C CA . ALA A 1 165 ? -4.324 7.840 -14.621 1.00 92.38 165 ALA A CA 1
ATOM 1422 C C . ALA A 1 165 ? -5.343 7.794 -13.466 1.00 92.38 165 ALA A C 1
ATOM 1424 O O . ALA A 1 165 ? -6.475 7.333 -13.632 1.00 92.38 165 ALA A O 1
ATOM 1425 N N . LEU A 1 166 ? -4.947 8.262 -12.284 1.00 88.62 166 LEU A N 1
ATOM 1426 C CA . LEU A 1 166 ? -5.720 8.240 -11.051 1.00 88.62 166 LEU A CA 1
ATOM 1427 C C . LEU A 1 166 ? -5.884 9.656 -10.462 1.00 88.62 166 LEU A C 1
ATOM 1429 O O . LEU A 1 166 ? -5.583 9.865 -9.282 1.00 88.62 166 LEU A O 1
ATOM 1433 N N . PRO A 1 167 ? -6.441 10.622 -11.215 1.00 88.25 167 PRO A N 1
ATOM 1434 C CA . PRO A 1 167 ? -6.500 12.005 -10.764 1.00 88.25 167 PRO A CA 1
ATOM 1435 C C . PRO A 1 167 ? -7.359 12.151 -9.501 1.00 88.25 167 PRO A C 1
ATOM 1437 O O . PRO A 1 167 ? -8.335 11.418 -9.290 1.00 88.25 167 PRO A O 1
ATOM 1440 N N . GLY A 1 168 ? -6.9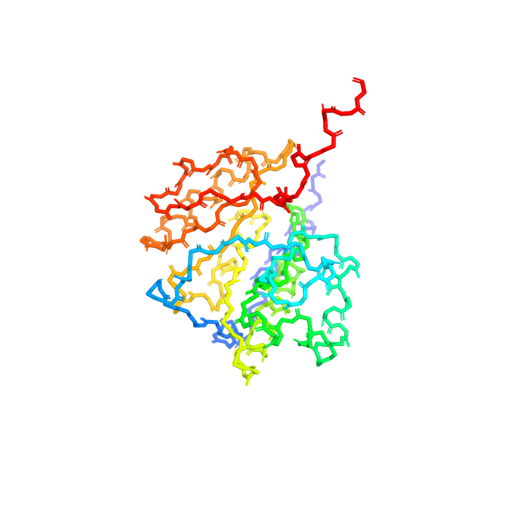75 13.098 -8.641 1.00 90.00 168 GLY A N 1
ATOM 1441 C CA . GLY A 1 168 ? -7.739 13.527 -7.464 1.00 90.00 168 GLY A CA 1
ATOM 1442 C C . GLY A 1 168 ? -7.736 12.576 -6.260 1.00 90.00 168 GLY A C 1
ATOM 1443 O O . GLY A 1 168 ? -8.277 12.929 -5.205 1.00 90.00 168 GLY A O 1
ATOM 1444 N N . ARG A 1 169 ? -7.124 11.388 -6.359 1.00 95.12 169 ARG A N 1
ATOM 1445 C CA . ARG A 1 169 ? -6.992 10.485 -5.204 1.00 95.12 169 ARG A CA 1
ATOM 1446 C C . ARG A 1 169 ? -6.089 11.085 -4.140 1.00 95.12 169 ARG A C 1
ATOM 1448 O O . ARG A 1 169 ? -5.149 11.813 -4.430 1.00 95.12 169 ARG A O 1
ATOM 1455 N N . LEU A 1 170 ? -6.407 10.783 -2.886 1.00 97.50 170 LEU A N 1
ATOM 1456 C CA . LEU A 1 170 ? -5.521 11.061 -1.770 1.00 97.50 170 LEU A CA 1
ATOM 1457 C C . LEU A 1 170 ? -4.422 9.998 -1.735 1.00 97.50 170 LEU A C 1
ATOM 1459 O O . LEU A 1 170 ? -4.713 8.817 -1.543 1.00 97.50 170 LEU A O 1
ATOM 1463 N N . VAL A 1 171 ? -3.175 10.428 -1.879 1.00 97.94 171 VAL A N 1
ATOM 1464 C CA . VAL A 1 171 ? -2.007 9.554 -1.793 1.00 97.94 171 VAL A CA 1
ATOM 1465 C C . VAL A 1 171 ? -1.388 9.656 -0.404 1.00 97.94 171 VAL A C 1
ATOM 1467 O O . VAL A 1 171 ? -0.934 10.713 0.028 1.00 97.94 171 VAL A O 1
ATOM 1470 N N . LEU A 1 172 ? -1.359 8.541 0.316 1.00 97.94 172 LEU A N 1
ATOM 1471 C CA . LEU A 1 172 ? -0.632 8.417 1.571 1.00 97.94 172 LEU A CA 1
ATOM 1472 C C . LEU A 1 172 ? 0.817 8.036 1.255 1.00 97.94 172 LEU A C 1
ATOM 1474 O O . LEU A 1 172 ? 1.105 6.882 0.942 1.00 97.94 172 LEU A O 1
ATOM 1478 N N . HIS A 1 173 ? 1.714 9.017 1.292 1.00 97.69 173 HIS A N 1
ATOM 1479 C CA . HIS A 1 173 ? 3.110 8.869 0.897 1.00 97.69 173 HIS A CA 1
ATOM 1480 C C . HIS A 1 173 ? 3.988 8.547 2.107 1.00 97.69 173 HIS A C 1
ATOM 1482 O O . HIS A 1 173 ? 4.198 9.398 2.970 1.00 97.69 173 HIS A O 1
ATOM 1488 N N . PHE A 1 174 ? 4.537 7.336 2.158 1.00 97.19 174 PHE A N 1
ATOM 1489 C CA . PHE A 1 174 ? 5.331 6.848 3.283 1.00 97.19 174 PHE A CA 1
ATOM 1490 C C . PHE A 1 174 ? 6.830 6.927 3.042 1.00 97.19 174 PHE A C 1
ATOM 1492 O O . PHE A 1 174 ? 7.325 6.458 2.022 1.00 97.19 174 PHE A O 1
ATOM 1499 N N . GLY A 1 175 ? 7.567 7.379 4.056 1.00 94.00 175 GLY A N 1
ATOM 1500 C CA . GLY A 1 175 ? 9.026 7.313 4.079 1.00 94.00 175 GLY A CA 1
ATOM 1501 C C . GLY A 1 175 ? 9.668 8.676 3.876 1.00 94.00 175 GLY A C 1
ATOM 1502 O O . GLY A 1 175 ? 9.381 9.615 4.623 1.00 94.00 175 GLY A O 1
ATOM 1503 N N . LYS A 1 176 ? 10.589 8.775 2.917 1.00 92.31 176 LYS A N 1
ATOM 1504 C CA . LYS A 1 176 ? 11.253 10.044 2.587 1.00 92.31 176 LYS A CA 1
ATOM 1505 C C . LYS A 1 176 ? 10.264 11.005 1.919 1.00 92.31 176 LYS A C 1
ATOM 1507 O O . LYS A 1 176 ? 9.178 10.603 1.524 1.00 92.31 176 LYS A O 1
ATOM 1512 N N . LYS A 1 177 ? 10.636 12.283 1.816 1.00 93.94 177 LYS A N 1
ATOM 1513 C CA . LYS A 1 177 ? 9.854 13.282 1.063 1.00 93.94 177 LYS A CA 1
ATOM 1514 C C . LYS A 1 177 ? 10.098 13.210 -0.449 1.00 93.94 177 LYS A C 1
ATOM 1516 O O . LYS A 1 177 ? 9.380 13.855 -1.206 1.00 93.94 177 LYS A O 1
ATOM 1521 N N . ASP A 1 178 ? 11.103 12.453 -0.883 1.00 93.38 178 ASP A N 1
ATOM 1522 C CA . ASP A 1 178 ? 11.411 12.260 -2.299 1.00 93.38 178 ASP A CA 1
ATOM 1523 C C . ASP A 1 178 ? 10.197 11.674 -3.026 1.00 93.38 178 ASP A C 1
ATOM 1525 O O . ASP A 1 178 ? 9.584 10.718 -2.556 1.00 93.38 178 ASP A O 1
ATOM 1529 N N . GLY A 1 179 ? 9.821 12.263 -4.161 1.00 93.00 179 GLY A N 1
ATOM 1530 C CA . GLY A 1 179 ? 8.642 11.829 -4.912 1.00 93.00 179 GLY A CA 1
ATOM 1531 C C . GLY A 1 179 ? 7.301 12.299 -4.347 1.00 93.00 179 GLY A C 1
ATOM 1532 O O . GLY A 1 179 ? 6.272 12.037 -4.964 1.00 93.00 179 GLY A O 1
ATOM 1533 N N . LEU A 1 180 ? 7.273 13.009 -3.211 1.00 94.94 180 LEU A N 1
ATOM 1534 C CA . LEU A 1 180 ? 6.036 13.579 -2.667 1.00 94.94 180 LEU A CA 1
ATOM 1535 C C . LEU A 1 180 ? 5.416 14.608 -3.623 1.00 94.94 180 LEU A C 1
ATOM 1537 O O . LEU A 1 180 ? 4.200 14.644 -3.765 1.00 94.94 180 LEU A O 1
ATOM 1541 N N . SER A 1 181 ? 6.249 15.401 -4.302 1.00 94.81 181 SER A N 1
ATOM 1542 C CA . SER A 1 181 ? 5.827 16.461 -5.229 1.00 94.81 181 SER A CA 1
ATOM 1543 C C . SER A 1 181 ? 5.175 15.958 -6.518 1.00 94.81 181 SER A C 1
ATOM 1545 O O . SER A 1 181 ? 4.640 16.766 -7.263 1.00 94.81 181 SER A O 1
ATOM 1547 N N . VAL A 1 182 ? 5.240 14.653 -6.802 1.00 96.12 182 VAL A N 1
ATOM 1548 C CA . VAL A 1 182 ? 4.589 14.047 -7.977 1.00 96.12 182 VAL A CA 1
ATOM 1549 C C . VAL A 1 182 ? 3.068 14.016 -7.821 1.00 96.12 182 VAL A C 1
ATOM 1551 O O . VAL A 1 182 ? 2.340 13.995 -8.808 1.00 96.12 182 VAL A O 1
ATOM 1554 N N . TRP A 1 183 ? 2.585 13.969 -6.582 1.00 96.69 183 TRP A N 1
ATOM 1555 C CA . TRP A 1 183 ? 1.177 13.754 -6.282 1.00 96.69 183 TRP A CA 1
ATOM 1556 C C . TRP A 1 183 ? 0.469 15.086 -6.054 1.00 96.69 183 TRP A C 1
ATOM 1558 O O . TRP A 1 183 ? 0.823 15.823 -5.134 1.00 96.69 183 TRP A O 1
ATOM 1568 N N . ASP A 1 184 ? -0.603 15.344 -6.803 1.00 94.88 184 ASP A N 1
ATOM 1569 C CA . ASP A 1 184 ? -1.376 16.592 -6.670 1.00 94.88 184 ASP A CA 1
ATOM 1570 C C . ASP A 1 184 ? -2.082 16.712 -5.306 1.00 94.88 184 ASP A C 1
ATOM 1572 O O . ASP A 1 184 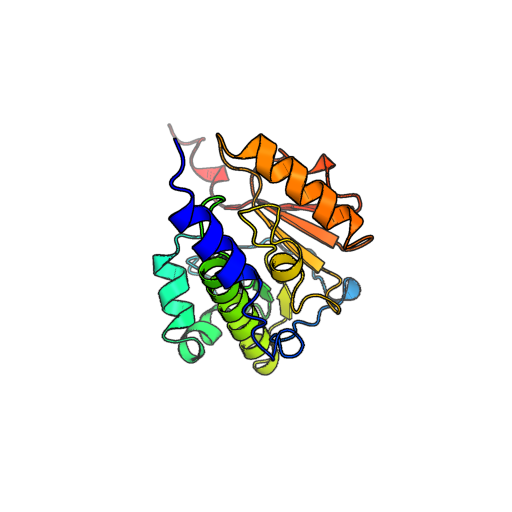? -2.402 17.802 -4.836 1.00 94.88 184 ASP A O 1
ATOM 1576 N N . ASN A 1 185 ? -2.360 15.575 -4.662 1.00 96.12 185 ASN A N 1
ATOM 1577 C CA . ASN A 1 185 ? -3.065 15.490 -3.387 1.00 96.12 185 ASN A CA 1
ATOM 1578 C C . ASN A 1 185 ? -2.465 14.366 -2.530 1.00 96.12 185 ASN A C 1
ATOM 1580 O O . ASN A 1 185 ? -2.933 13.225 -2.561 1.00 96.12 185 ASN A O 1
ATOM 1584 N N . ALA A 1 186 ? -1.434 14.691 -1.746 1.00 96.69 186 ALA A N 1
ATOM 1585 C CA . ALA A 1 186 ? -0.758 13.734 -0.876 1.00 96.69 186 ALA A CA 1
ATOM 1586 C C . ALA A 1 186 ? -0.626 14.188 0.579 1.00 96.69 186 ALA A C 1
ATOM 1588 O O . ALA A 1 186 ? -0.507 15.372 0.888 1.00 96.69 186 ALA A O 1
ATOM 1589 N N . LEU A 1 187 ? -0.583 13.200 1.474 1.00 96.69 187 LEU A N 1
ATOM 1590 C CA . LEU A 1 187 ? -0.161 13.355 2.862 1.00 96.69 187 LEU A CA 1
ATOM 1591 C C . LEU A 1 187 ? 1.157 12.617 3.064 1.00 96.69 187 LEU A C 1
ATOM 1593 O O . LEU A 1 187 ? 1.267 11.433 2.745 1.00 96.69 187 LEU A O 1
ATOM 1597 N N . HIS A 1 188 ? 2.147 13.309 3.624 1.00 96.44 188 HIS A N 1
ATOM 1598 C CA . HIS A 1 188 ? 3.422 12.699 3.991 1.00 96.44 188 HIS A CA 1
ATOM 1599 C C . HIS A 1 188 ? 3.309 11.996 5.344 1.00 96.44 188 HIS A C 1
ATOM 1601 O O . HIS A 1 188 ? 2.899 12.598 6.334 1.00 96.44 188 HIS A O 1
ATOM 1607 N N . LEU A 1 189 ? 3.693 10.724 5.383 1.00 95.88 189 LEU A N 1
ATOM 1608 C CA . LEU A 1 189 ? 3.634 9.859 6.553 1.00 95.88 189 LEU A CA 1
ATOM 1609 C C . LEU A 1 189 ? 4.984 9.170 6.786 1.00 95.88 189 LEU A C 1
ATOM 1611 O O . LEU A 1 189 ? 5.784 8.943 5.875 1.00 95.88 189 LEU A O 1
ATOM 1615 N N . ARG A 1 190 ? 5.255 8.832 8.047 1.00 91.75 190 ARG A N 1
ATOM 1616 C CA . ARG A 1 190 ? 6.495 8.164 8.462 1.00 91.75 190 ARG A CA 1
ATOM 1617 C C . ARG A 1 190 ? 6.323 6.646 8.411 1.00 91.75 190 ARG A C 1
ATOM 1619 O O . ARG A 1 190 ? 5.245 6.143 8.697 1.00 91.75 190 ARG A O 1
ATOM 1626 N N . LEU A 1 191 ? 7.401 5.929 8.085 1.00 90.81 191 LEU A N 1
ATOM 1627 C CA . LEU A 1 191 ? 7.449 4.457 8.147 1.00 90.81 191 LEU A CA 1
ATOM 1628 C C . LEU A 1 191 ? 7.607 3.911 9.572 1.00 90.81 191 LEU A C 1
ATOM 1630 O O . LEU A 1 191 ? 7.305 2.751 9.824 1.00 90.81 191 LEU A O 1
ATOM 1634 N N . ASP A 1 192 ? 8.182 4.711 10.465 1.00 86.69 192 ASP A N 1
ATOM 1635 C CA . ASP A 1 192 ? 8.397 4.354 11.864 1.00 86.69 192 ASP A CA 1
ATOM 1636 C C . ASP A 1 192 ? 8.337 5.646 12.694 1.00 86.69 192 ASP A C 1
ATOM 1638 O O . ASP A 1 192 ? 9.314 6.407 12.750 1.00 86.69 192 ASP A O 1
ATOM 1642 N N . PRO A 1 193 ? 7.157 5.998 13.222 1.00 79.06 193 PRO A N 1
ATOM 1643 C CA . PRO A 1 193 ? 6.983 7.245 13.953 1.00 79.06 193 PRO A CA 1
ATOM 1644 C C . PRO A 1 193 ? 7.700 7.266 15.312 1.00 79.06 193 PRO A C 1
ATOM 1646 O O . PRO A 1 193 ? 8.076 8.358 15.762 1.00 79.06 193 PRO A O 1
ATOM 1649 N N . ASP A 1 194 ? 7.959 6.094 15.902 1.00 76.75 194 ASP A N 1
ATOM 1650 C CA . ASP A 1 194 ? 8.512 5.921 17.251 1.00 76.75 194 ASP A CA 1
ATOM 1651 C C . ASP A 1 194 ? 10.046 6.028 17.294 1.00 76.75 194 ASP A C 1
ATOM 1653 O O . ASP A 1 194 ? 10.639 6.309 18.338 1.00 76.75 194 ASP A O 1
ATOM 1657 N N . GLN A 1 195 ? 10.727 5.900 16.151 1.00 65.56 195 GLN A N 1
ATOM 1658 C CA . GLN A 1 195 ? 12.193 5.985 16.077 1.00 65.56 195 GLN A CA 1
ATOM 1659 C C . GLN A 1 195 ? 12.807 7.356 16.418 1.00 65.56 195 GLN A C 1
ATOM 1661 O O . GLN A 1 195 ? 14.033 7.471 16.489 1.00 65.56 195 GLN A O 1
ATOM 1666 N N . ARG A 1 196 ? 12.006 8.396 16.692 1.00 50.81 196 ARG A N 1
ATOM 1667 C CA . ARG A 1 196 ? 12.522 9.715 17.110 1.00 50.81 196 ARG A CA 1
ATOM 1668 C C . ARG A 1 196 ? 13.262 9.703 18.456 1.00 50.81 196 ARG A C 1
ATOM 1670 O O . ARG A 1 196 ? 14.112 10.563 18.649 1.00 50.81 196 ARG A O 1
ATOM 1677 N N . ASN A 1 197 ? 13.034 8.724 19.334 1.00 44.97 197 ASN A N 1
ATOM 1678 C CA . ASN A 1 197 ? 13.595 8.740 20.695 1.00 44.97 197 ASN A CA 1
ATOM 1679 C C . ASN A 1 197 ? 14.939 8.009 20.877 1.00 44.97 197 ASN A C 1
ATOM 1681 O O . ASN A 1 197 ? 15.432 7.930 21.996 1.00 44.97 197 ASN A O 1
ATOM 1685 N N . ARG A 1 198 ? 15.563 7.471 19.817 1.00 45.75 198 ARG A N 1
ATOM 1686 C CA . ARG A 1 198 ? 16.830 6.713 19.945 1.00 45.75 198 ARG A CA 1
ATOM 1687 C C . ARG A 1 198 ? 18.106 7.497 19.629 1.00 45.75 198 ARG A C 1
ATOM 1689 O O . ARG A 1 198 ? 19.187 6.954 19.808 1.00 45.75 198 ARG A O 1
ATOM 1696 N N . LYS A 1 199 ? 18.012 8.748 19.164 1.00 40.31 199 LYS A N 1
ATOM 1697 C CA . LYS A 1 199 ? 19.189 9.566 18.798 1.00 40.31 199 LYS A CA 1
ATOM 1698 C C . LYS A 1 199 ? 19.574 10.645 19.820 1.00 40.31 199 LYS A C 1
ATOM 1700 O O . LYS A 1 199 ? 20.443 11.452 19.522 1.00 40.31 199 LYS A O 1
ATOM 1705 N N . THR A 1 200 ? 18.975 10.638 21.011 1.00 37.62 200 THR A N 1
ATOM 1706 C CA . THR A 1 200 ? 19.282 11.597 22.096 1.00 37.62 200 THR A CA 1
ATOM 1707 C C . THR A 1 200 ? 19.879 10.934 23.342 1.00 37.62 200 THR A C 1
ATOM 1709 O O . THR A 1 200 ? 19.977 11.565 24.386 1.00 37.62 200 THR A O 1
ATOM 1712 N N . ALA A 1 201 ? 20.274 9.663 23.241 1.00 36.38 201 ALA A N 1
ATOM 1713 C CA . ALA A 1 201 ? 20.974 8.930 24.290 1.00 36.38 201 ALA A CA 1
ATOM 1714 C C . ALA A 1 201 ? 22.252 8.315 23.705 1.00 36.38 201 ALA A C 1
ATOM 1716 O O . ALA A 1 201 ? 22.320 7.113 23.455 1.00 36.38 201 ALA A O 1
ATOM 1717 N N . MET A 1 202 ? 23.226 9.171 23.405 1.00 35.19 202 MET A N 1
ATOM 1718 C CA . MET A 1 202 ? 24.640 8.815 23.317 1.00 35.19 202 MET A CA 1
ATOM 1719 C C . MET A 1 202 ? 25.477 10.056 23.592 1.00 35.19 202 MET A C 1
ATOM 1721 O O . MET A 1 202 ? 25.107 11.120 23.045 1.00 35.19 202 MET A O 1
#

Organism: NCBI:txid686340

Sequence (202 aa):
MKDPANLRRVEAAKNLTVPHLDNWPLIINRKKQYPGCEWQRWTHPDYTKPRHTFVDDWRLETIWRAPYYQVDRVILARWAMTPDFTIETYHSYYFTAWQIYRSRLIGAYWQQHLIHVIPVLQWGNPEYLDLTLAGLRHCQIVAVRSPTRHSEREWFKVAERINHALPGRLVLHFGKKDGLSVWDNALHLRLDPDQRNRKTAM

Mean predicted aligned error: 7.5 Å